Protein AF-A0AAU7UVC2-F1 (afdb_monomer)

Organism: NCBI:txid1387842

Sequence (259 aa):
MTFTGRVRINGIHHTKKECRTLALGRGADAVVQDFSHSLTLLVYGELNANVVADPDQVYSRKLLAVQEARALRHPHVHVVDSAGFANLLKRKPAPCRRLGSSKGTTVVLPAPGNGVFGGPLVVHRGSTHPATILKEDLDKLDAGTVAHQDTVKKLQEHLTSHGILALRPAPGAPAFDIGWTKEKTLYVGEVKSLGGVKQDQQIRLGLGQVLDYTHRLASTARVKPVLILEKRPKNYDHWESLARSLRVVLTYGPSFPEV

pLDDT: mean 73.0, std 19.68, range [26.36, 97.25]

Mean predicted aligned error: 15.67 Å

Secondary structure (DSSP, 8-state):
-EEESBEEETTEEE-HHHHHHHHHTTT-S---SS--TT--EEEE-B--TT-TT-SS-HHHHHHHHHHHHHHTTPSP-EEEEHHHHHHHHTT---PPPPEEEETTEEEEPPPTTSSSEEEE----S---------TT-HHHHHHHHHHHHHHHHHHHHHHHHTTPPPEEEPTTS---SEEEEETTEEEEEEEE---SS-HHHHHHHHHHHHHHHHHHHTTTS-EEEEEEESS--TTHHHHHHHHHHTTPEEEETTT-TT-

Radius of gyration: 21.9 Å; Cα contacts (8 Å, |Δi|>4): 398; chains: 1; bounding box: 56×41×53 Å

Structure (mmCIF, N/CA/C/O backbone):
data_AF-A0AAU7UVC2-F1
#
_entry.id   AF-A0AAU7UVC2-F1
#
loop_
_atom_site.group_PDB
_atom_site.id
_atom_site.type_symbol
_atom_site.label_atom_id
_atom_site.label_alt_id
_atom_site.label_comp_id
_atom_site.label_asym_id
_atom_site.label_entity_id
_atom_site.label_seq_id
_atom_site.pdbx_PDB_ins_code
_atom_site.Cartn_x
_atom_site.Cartn_y
_atom_site.Cartn_z
_atom_site.occupancy
_atom_site.B_iso_or_equiv
_atom_site.auth_seq_id
_atom_site.auth_comp_id
_atom_site.auth_asym_id
_atom_site.auth_atom_id
_atom_site.pdbx_PDB_model_num
ATOM 1 N N . MET A 1 1 ? -17.272 2.397 25.048 1.00 90.12 1 MET A N 1
ATOM 2 C CA . MET A 1 1 ? -16.456 1.767 23.977 1.00 90.12 1 MET A CA 1
ATOM 3 C C . MET A 1 1 ? -15.683 0.559 24.500 1.00 90.12 1 MET A C 1
ATOM 5 O O . MET A 1 1 ? -15.563 0.414 25.710 1.00 90.12 1 MET A O 1
ATOM 9 N N . THR A 1 2 ? -15.136 -0.288 23.625 1.00 90.12 2 THR A N 1
ATOM 10 C CA . THR A 1 2 ? -14.260 -1.413 24.006 1.00 90.12 2 THR A CA 1
ATOM 11 C C . THR A 1 2 ? -13.174 -1.659 22.954 1.00 90.12 2 THR A C 1
ATOM 13 O O . THR A 1 2 ? -13.268 -1.170 21.827 1.00 90.12 2 THR A O 1
ATOM 16 N N . PHE A 1 3 ? -12.148 -2.426 23.330 1.00 86.62 3 PHE A N 1
ATOM 17 C CA . PHE A 1 3 ? -10.997 -2.765 22.492 1.00 86.62 3 PHE A CA 1
ATOM 18 C C . PHE A 1 3 ? -10.881 -4.282 22.287 1.00 86.62 3 PHE A C 1
ATOM 20 O O . PHE A 1 3 ? -11.148 -5.080 23.198 1.00 86.62 3 PHE A O 1
ATOM 27 N N . THR A 1 4 ? -10.431 -4.682 21.100 1.00 78.75 4 THR A N 1
ATOM 28 C CA . THR A 1 4 ? -10.103 -6.067 20.741 1.00 78.75 4 THR A CA 1
ATOM 29 C C . THR A 1 4 ? -8.842 -6.114 19.865 1.00 78.75 4 THR A C 1
ATOM 31 O O . THR A 1 4 ? -8.584 -5.179 19.114 1.00 78.75 4 THR A O 1
ATOM 34 N N . GLY A 1 5 ? -8.029 -7.171 19.959 1.00 73.38 5 GLY A N 1
ATOM 35 C CA . GLY A 1 5 ? -6.746 -7.272 19.237 1.00 73.38 5 GLY A CA 1
ATOM 36 C C . GLY A 1 5 ? -5.640 -6.317 19.727 1.00 73.38 5 GLY A C 1
ATOM 37 O O . GLY A 1 5 ? -5.792 -5.637 20.746 1.00 73.38 5 GLY A O 1
ATOM 38 N N . ARG A 1 6 ? -4.505 -6.289 19.008 1.00 73.56 6 ARG A N 1
ATOM 39 C CA . ARG A 1 6 ? -3.352 -5.413 19.307 1.00 73.56 6 ARG A CA 1
ATOM 40 C C . ARG A 1 6 ? -3.498 -4.061 18.618 1.00 73.56 6 ARG A C 1
ATOM 42 O O . ARG A 1 6 ? -3.383 -3.972 17.398 1.00 73.56 6 ARG A O 1
ATOM 49 N N . VAL A 1 7 ? -3.748 -3.006 19.383 1.00 78.06 7 VAL A N 1
ATOM 50 C CA . VAL A 1 7 ? -3.961 -1.665 18.825 1.00 78.06 7 VAL A CA 1
ATOM 51 C C . VAL A 1 7 ? -2.619 -0.977 18.601 1.00 78.06 7 VAL A C 1
ATOM 53 O O . VAL A 1 7 ? -1.777 -0.941 19.499 1.00 78.06 7 VAL A O 1
ATOM 56 N N . ARG A 1 8 ? -2.425 -0.417 17.404 1.00 76.69 8 ARG A N 1
ATOM 57 C CA . ARG A 1 8 ? -1.249 0.391 17.072 1.00 76.69 8 ARG A CA 1
ATOM 58 C C . ARG A 1 8 ? -1.626 1.832 16.765 1.00 76.69 8 ARG A C 1
ATOM 60 O O . ARG A 1 8 ? -2.519 2.088 15.968 1.00 76.69 8 ARG A O 1
ATOM 67 N N . ILE A 1 9 ? -0.911 2.788 17.342 1.00 77.31 9 ILE A N 1
ATOM 68 C CA . ILE A 1 9 ? -1.096 4.215 17.064 1.00 77.31 9 ILE A CA 1
ATOM 69 C C . ILE A 1 9 ? 0.220 4.729 16.491 1.00 77.31 9 ILE A C 1
ATOM 71 O O . ILE A 1 9 ? 1.264 4.616 17.124 1.00 77.31 9 ILE A O 1
ATOM 75 N N . ASN A 1 10 ? 0.182 5.246 15.259 1.00 71.19 10 ASN A N 1
ATOM 76 C CA . ASN A 1 10 ? 1.377 5.662 14.510 1.00 71.19 10 ASN A CA 1
ATOM 77 C C . ASN A 1 10 ? 2.477 4.567 14.458 1.00 71.19 10 ASN A C 1
ATOM 79 O O . ASN A 1 10 ? 3.660 4.867 14.566 1.00 71.19 10 ASN A O 1
ATOM 83 N N . GLY A 1 11 ? 2.088 3.291 14.342 1.00 63.09 11 GLY A N 1
ATOM 84 C CA . GLY A 1 11 ? 3.011 2.144 14.284 1.00 63.09 11 GLY A CA 1
ATOM 85 C C . GLY A 1 11 ? 3.453 1.581 15.643 1.00 63.09 11 GLY A C 1
ATOM 86 O O . GLY A 1 11 ? 3.937 0.449 15.707 1.00 63.09 11 GLY A O 1
ATOM 87 N N . ILE A 1 12 ? 3.217 2.304 16.739 1.00 71.88 12 ILE A N 1
ATOM 88 C CA . ILE A 1 12 ? 3.586 1.880 18.094 1.00 71.88 12 ILE A CA 1
ATOM 89 C C . ILE A 1 12 ? 2.441 1.074 18.704 1.00 71.88 12 ILE A C 1
ATOM 91 O O . ILE A 1 12 ? 1.284 1.490 18.654 1.00 71.88 12 ILE A O 1
ATOM 95 N N . HIS A 1 13 ? 2.754 -0.096 19.260 1.00 79.00 13 HIS A N 1
ATOM 96 C CA . HIS A 1 13 ? 1.774 -0.914 19.970 1.00 79.00 13 HIS A CA 1
ATOM 97 C C . HIS A 1 13 ? 1.430 -0.289 21.319 1.00 79.00 13 HIS A C 1
ATOM 99 O O . HIS A 1 13 ? 2.328 0.026 22.094 1.00 79.00 13 HIS A O 1
ATOM 105 N N . HIS A 1 14 ? 0.133 -0.176 21.599 1.00 78.50 14 HIS A N 1
ATOM 106 C CA . HIS A 1 14 ? -0.381 0.301 22.874 1.00 78.50 14 HIS A CA 1
ATOM 107 C C . HIS A 1 14 ? -1.170 -0.793 23.585 1.00 78.50 14 HIS A C 1
ATOM 109 O O . HIS A 1 14 ? -2.010 -1.480 22.995 1.00 78.50 14 HIS A O 1
ATOM 115 N N . THR A 1 15 ? -0.939 -0.929 24.886 1.00 85.25 15 THR A N 1
ATOM 116 C CA . THR A 1 15 ? -1.699 -1.849 25.732 1.00 85.25 15 THR A CA 1
ATOM 117 C C . THR A 1 15 ? -3.161 -1.406 25.845 1.00 85.25 15 THR A C 1
ATOM 119 O O . THR A 1 15 ? -3.508 -0.238 25.648 1.00 85.25 15 THR A O 1
ATOM 122 N N . LYS A 1 16 ? -4.056 -2.326 26.235 1.00 83.12 16 LYS A N 1
ATOM 123 C CA . LYS A 1 16 ? -5.469 -1.985 26.495 1.00 83.12 16 LYS A CA 1
ATOM 124 C C . LYS A 1 16 ? -5.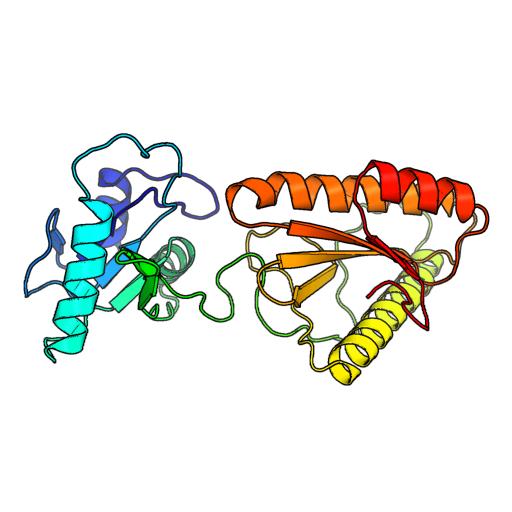615 -0.904 27.574 1.00 83.12 16 LYS A C 1
ATOM 126 O O . LYS A 1 16 ? -6.511 -0.069 27.476 1.00 83.12 16 LYS A O 1
ATOM 131 N N . LYS A 1 17 ? -4.735 -0.908 28.586 1.00 87.25 17 LYS A N 1
ATOM 132 C CA . LYS A 1 17 ? -4.713 0.097 29.659 1.00 87.25 17 LYS A CA 1
ATOM 133 C C . LYS A 1 17 ? -4.357 1.478 29.105 1.00 87.25 17 LYS A C 1
ATOM 135 O O . LYS A 1 17 ? -5.064 2.436 29.388 1.00 87.25 17 LYS A O 1
ATOM 140 N N . GLU A 1 18 ? -3.333 1.568 28.260 1.00 89.88 18 GLU A N 1
ATOM 141 C CA . GLU A 1 18 ? -2.941 2.821 27.600 1.00 89.88 18 GLU A CA 1
ATOM 142 C C . GLU A 1 18 ? -4.028 3.336 26.657 1.00 89.88 18 GLU A C 1
ATOM 144 O O . GLU A 1 18 ? -4.393 4.507 26.718 1.00 89.88 18 GLU A O 1
ATOM 149 N N . CYS A 1 19 ? -4.612 2.456 25.837 1.00 89.31 19 CYS A N 1
ATOM 150 C CA . CYS A 1 19 ? -5.716 2.820 24.949 1.00 89.31 19 CYS A CA 1
ATOM 151 C C . CYS A 1 19 ? -6.925 3.348 25.734 1.00 89.31 19 CYS A C 1
ATOM 153 O O . CYS A 1 19 ? -7.553 4.319 25.315 1.00 89.31 19 CYS A O 1
ATOM 155 N N . ARG A 1 20 ? -7.226 2.746 26.894 1.00 92.19 20 ARG A N 1
ATOM 156 C CA . ARG A 1 20 ? -8.266 3.224 27.811 1.00 92.19 20 ARG A CA 1
ATOM 157 C C . ARG A 1 20 ? -7.957 4.628 28.320 1.00 92.19 20 ARG A C 1
ATOM 159 O O . ARG A 1 20 ? -8.825 5.489 28.226 1.00 92.19 20 ARG A O 1
ATOM 166 N N . THR A 1 21 ? -6.744 4.869 28.813 1.00 92.75 21 THR A N 1
ATOM 167 C CA . THR A 1 21 ? -6.322 6.198 29.281 1.00 92.75 21 THR A CA 1
ATOM 168 C C . THR A 1 21 ? -6.436 7.243 28.170 1.00 92.75 21 THR A C 1
ATOM 170 O O . THR A 1 21 ? -7.003 8.311 28.390 1.00 92.75 21 THR A O 1
ATOM 173 N N . LEU A 1 22 ? -5.972 6.920 26.959 1.00 92.88 22 LEU A N 1
ATOM 174 C CA . LEU A 1 22 ? -6.052 7.812 25.799 1.00 92.88 22 LEU A CA 1
ATOM 175 C C . LEU A 1 22 ? -7.498 8.132 25.403 1.00 92.88 22 LEU A C 1
ATOM 177 O O . LEU A 1 22 ? -7.806 9.284 25.113 1.00 92.88 22 LEU A O 1
ATOM 181 N N . ALA A 1 23 ? -8.383 7.133 25.398 1.00 92.31 23 ALA A N 1
ATOM 182 C CA . ALA A 1 23 ? -9.789 7.323 25.057 1.00 92.31 23 ALA A CA 1
ATOM 183 C C . ALA A 1 23 ? -10.522 8.196 26.086 1.00 92.31 23 ALA A C 1
ATOM 185 O O . ALA A 1 23 ? -11.208 9.143 25.702 1.00 92.31 23 ALA A O 1
ATOM 186 N N . LEU A 1 24 ? -10.346 7.915 27.382 1.00 92.56 24 LEU A N 1
ATOM 187 C CA . LEU A 1 24 ? -10.943 8.710 28.462 1.00 92.56 24 LEU A CA 1
ATOM 188 C C . LEU A 1 24 ? -10.441 10.160 28.412 1.00 92.56 24 LEU A C 1
ATOM 190 O O . LEU A 1 24 ? -11.240 11.091 28.430 1.00 92.56 24 LEU A O 1
ATOM 194 N N . GLY A 1 25 ? -9.133 10.360 28.212 1.00 90.81 25 GLY A N 1
ATOM 195 C CA . GLY A 1 25 ? -8.533 11.688 28.046 1.00 90.81 25 GLY A CA 1
ATOM 196 C C . GLY A 1 25 ? -8.990 12.451 26.793 1.00 90.81 25 GLY A C 1
ATOM 197 O O . GLY A 1 25 ? -8.643 13.618 26.623 1.00 90.81 25 GLY A O 1
ATOM 198 N N . ARG A 1 26 ? -9.757 11.816 25.899 1.00 90.06 26 ARG A N 1
ATOM 199 C CA . ARG A 1 26 ? -10.338 12.426 24.694 1.00 90.06 26 ARG A CA 1
ATOM 200 C C . ARG A 1 26 ? -11.869 12.460 24.714 1.00 90.06 26 ARG A C 1
ATOM 202 O O . ARG A 1 26 ? -12.460 12.757 23.680 1.00 90.06 26 ARG A O 1
ATOM 209 N N . GLY A 1 27 ? -12.491 12.219 25.871 1.00 87.94 27 GLY A N 1
ATOM 210 C CA . GLY A 1 27 ? -13.935 12.374 26.069 1.00 87.94 27 GLY A CA 1
ATOM 211 C C . GLY A 1 27 ? -14.755 11.104 25.848 1.00 87.94 27 GLY A C 1
ATOM 212 O O . GLY A 1 27 ? -15.938 11.194 25.550 1.00 87.94 27 GLY A O 1
ATOM 213 N N . ALA A 1 28 ? -14.152 9.918 25.952 1.00 89.88 28 ALA A N 1
ATOM 214 C CA . ALA A 1 28 ? -14.935 8.690 26.050 1.00 89.88 28 ALA A CA 1
ATOM 215 C C . ALA A 1 28 ? -15.611 8.598 27.429 1.00 89.88 28 ALA A C 1
ATOM 217 O O . ALA A 1 28 ? -14.912 8.638 28.437 1.00 89.88 28 ALA A O 1
ATOM 218 N N . ASP A 1 29 ? -16.927 8.377 27.472 1.00 88.06 29 ASP A N 1
ATOM 219 C CA . ASP A 1 29 ? -17.671 8.268 28.742 1.00 88.06 29 ASP A CA 1
ATOM 220 C C . ASP A 1 29 ? -17.270 7.028 29.554 1.00 88.06 29 ASP A C 1
ATOM 222 O O . ASP A 1 29 ? -17.118 7.070 30.772 1.00 88.06 29 ASP A O 1
ATOM 226 N N . ALA A 1 30 ? -17.074 5.897 28.869 1.00 88.88 30 ALA A N 1
ATOM 227 C CA . ALA A 1 30 ? -16.667 4.644 29.494 1.00 88.88 30 ALA A CA 1
ATOM 228 C C . ALA A 1 30 ? -15.914 3.721 28.527 1.00 88.88 30 ALA A C 1
ATOM 230 O O . ALA A 1 30 ? -16.225 3.621 27.331 1.00 88.88 30 ALA A O 1
ATOM 231 N N . VAL A 1 31 ? -14.955 2.970 29.075 1.00 88.19 31 VAL A N 1
ATOM 232 C CA . VAL A 1 31 ? -14.240 1.890 28.383 1.00 88.19 31 VAL A CA 1
ATOM 233 C C . VAL A 1 31 ? -14.484 0.585 29.134 1.00 88.19 31 VAL A C 1
ATOM 235 O O . VAL A 1 31 ? -13.944 0.385 30.222 1.00 88.19 31 VAL A O 1
ATOM 238 N N . VAL A 1 32 ? -15.300 -0.290 28.549 1.00 85.38 32 VAL A N 1
ATOM 239 C CA . VAL A 1 32 ? -15.722 -1.567 29.143 1.00 85.38 32 VAL A CA 1
ATOM 240 C C . VAL A 1 32 ? -14.874 -2.724 28.621 1.00 85.38 32 VAL A C 1
ATOM 242 O O . VAL A 1 32 ? -14.375 -2.685 27.490 1.00 85.38 32 VAL A O 1
ATOM 245 N N . GLN A 1 33 ? -14.681 -3.752 29.450 1.00 78.06 33 GLN A N 1
ATOM 246 C CA . GLN A 1 33 ? -13.929 -4.941 29.046 1.00 78.06 33 GLN A CA 1
ATOM 247 C C . GLN A 1 33 ? -14.747 -5.871 28.160 1.00 78.06 33 GLN A C 1
ATOM 249 O O . GLN A 1 33 ? -14.182 -6.377 27.196 1.00 78.06 33 GLN A O 1
ATOM 254 N N . ASP A 1 34 ? -16.046 -6.009 28.408 1.00 78.75 34 ASP A N 1
ATOM 255 C CA . ASP A 1 34 ? -16.928 -6.913 27.669 1.00 78.75 34 ASP A CA 1
ATOM 256 C C . ASP A 1 34 ? -17.959 -6.164 26.830 1.00 78.75 34 ASP A C 1
ATOM 258 O O . ASP A 1 34 ? -18.082 -4.938 26.897 1.00 78.75 34 ASP A O 1
ATOM 262 N N . PHE A 1 35 ? -18.654 -6.905 25.969 1.00 75.56 35 PHE A N 1
ATOM 263 C CA . PHE A 1 35 ? -19.750 -6.351 25.188 1.00 75.56 35 PHE A CA 1
ATOM 264 C C . PHE A 1 35 ? -20.922 -6.001 26.115 1.00 75.56 35 PHE A C 1
ATOM 266 O O . PHE A 1 35 ? -21.304 -6.799 26.966 1.00 75.56 35 PHE A O 1
ATOM 273 N N . SER A 1 36 ? -21.497 -4.813 25.940 1.00 78.81 36 SER A N 1
ATOM 274 C CA . SER A 1 36 ? -22.674 -4.350 26.677 1.00 78.81 36 SER A CA 1
ATOM 275 C C . SER A 1 36 ? -23.644 -3.653 25.727 1.00 78.81 36 SER A C 1
ATOM 277 O O . SER A 1 36 ? -23.239 -3.126 24.692 1.00 78.81 36 SER A O 1
ATOM 279 N N . HIS A 1 37 ? -24.923 -3.575 26.097 1.00 73.81 37 HIS A N 1
ATOM 280 C CA . HIS A 1 37 ? -25.933 -2.860 25.303 1.00 73.81 37 HIS A CA 1
ATOM 281 C C . HIS A 1 37 ? -25.677 -1.346 25.192 1.00 73.81 37 HIS A C 1
ATOM 283 O O . HIS A 1 37 ? -26.185 -0.701 24.281 1.00 73.81 37 HIS A O 1
ATOM 289 N N . SER A 1 38 ? -24.860 -0.780 26.084 1.00 80.62 38 SER A N 1
ATOM 290 C CA . SER A 1 38 ? -24.407 0.618 26.039 1.00 80.62 38 SER A CA 1
ATOM 291 C C . SER A 1 38 ? -23.190 0.844 25.130 1.00 80.62 38 SER A C 1
ATOM 293 O O . SER A 1 38 ? -22.658 1.954 25.051 1.00 80.62 38 SER A O 1
ATOM 295 N N . LEU A 1 39 ? -22.693 -0.198 24.458 1.00 86.31 39 LEU A N 1
ATOM 296 C CA . LEU A 1 39 ? -21.513 -0.104 23.613 1.00 86.31 39 LEU A CA 1
ATOM 297 C C . LEU A 1 39 ? -21.829 0.622 22.299 1.00 86.31 39 LEU A C 1
ATOM 299 O O . LEU A 1 39 ? -22.530 0.100 21.447 1.00 86.31 39 LEU A O 1
ATOM 303 N N . THR A 1 40 ? -21.220 1.786 22.084 1.00 90.12 40 THR A N 1
ATOM 304 C CA . THR A 1 40 ? -21.383 2.575 20.845 1.00 90.12 40 THR A CA 1
ATOM 305 C C . THR A 1 40 ? -20.178 2.515 19.904 1.00 90.12 40 THR A C 1
ATOM 307 O O . THR A 1 40 ? -20.301 2.817 18.720 1.00 90.12 40 THR A O 1
ATOM 310 N N . LEU A 1 41 ? -19.006 2.102 20.401 1.00 91.06 41 LEU A N 1
ATOM 311 C CA . LEU A 1 41 ? -17.767 2.002 19.621 1.00 91.06 41 LEU A CA 1
ATOM 312 C C . LEU A 1 41 ? -16.960 0.757 20.008 1.00 91.06 41 LEU A C 1
ATOM 314 O O . LEU A 1 41 ? -16.632 0.563 21.183 1.00 91.06 41 LEU A O 1
ATOM 318 N N . LEU A 1 42 ? -16.567 -0.025 19.005 1.00 89.19 42 LEU A N 1
ATOM 319 C CA . LEU A 1 42 ? -15.586 -1.103 19.090 1.00 89.19 42 LEU A CA 1
ATOM 320 C C . LEU A 1 42 ? -14.340 -0.730 18.277 1.00 89.19 42 LEU A C 1
ATOM 322 O O . LEU A 1 42 ? -14.415 -0.514 17.067 1.00 89.19 42 LEU A O 1
ATOM 326 N N . VAL A 1 43 ? -13.183 -0.703 18.934 1.00 87.62 43 VAL A N 1
ATOM 327 C CA . VAL A 1 43 ? -11.880 -0.549 18.276 1.00 87.62 43 VAL A CA 1
ATOM 328 C C . VAL A 1 43 ? -11.239 -1.926 18.128 1.00 87.62 43 VAL A C 1
ATOM 330 O O . VAL A 1 43 ? -11.068 -2.631 19.127 1.00 87.62 43 VAL A O 1
ATOM 333 N N . TYR A 1 44 ? -10.856 -2.305 16.909 1.00 78.56 44 TYR A N 1
ATOM 334 C CA . TYR A 1 44 ? -10.104 -3.534 16.659 1.00 78.56 44 TYR A CA 1
ATOM 335 C C . TYR A 1 44 ? -8.671 -3.252 16.180 1.00 78.56 44 TYR A C 1
ATOM 337 O O . TYR A 1 44 ? -8.402 -2.339 15.401 1.00 78.56 44 TYR A O 1
ATOM 345 N N . GLY A 1 45 ? -7.728 -4.030 16.694 1.00 71.62 45 GLY A N 1
ATOM 346 C CA . GLY A 1 45 ? -6.318 -4.002 16.328 1.00 71.62 45 GLY A CA 1
ATOM 347 C C . GLY A 1 45 ? -5.899 -5.193 15.468 1.00 71.62 45 GLY A C 1
ATOM 348 O O . GLY A 1 45 ? -6.739 -5.967 15.013 1.00 71.62 45 GLY A O 1
ATOM 349 N N . GLU A 1 46 ? -4.591 -5.364 15.278 1.00 64.50 46 GLU A N 1
ATOM 350 C CA . GLU A 1 46 ? -4.031 -6.540 14.610 1.00 64.50 46 GLU A CA 1
ATOM 351 C C . GLU A 1 46 ? -4.492 -7.829 15.298 1.00 64.50 46 GLU A C 1
ATOM 353 O O . GLU A 1 46 ? -4.313 -8.030 16.508 1.00 64.50 46 GLU A O 1
ATOM 358 N N . LEU A 1 47 ? -5.060 -8.713 14.484 1.00 56.59 47 LEU A N 1
ATOM 359 C CA . LEU A 1 47 ? -5.499 -10.051 14.846 1.00 56.59 47 LEU A CA 1
ATOM 360 C C . LEU A 1 47 ? -4.346 -10.988 14.476 1.00 56.59 47 LEU A C 1
ATOM 362 O O . LEU A 1 47 ? -4.121 -11.264 13.303 1.00 56.59 47 LEU A O 1
ATOM 366 N N . ASN A 1 48 ? -3.526 -11.385 15.445 1.00 39.72 48 ASN A N 1
ATOM 367 C CA . ASN A 1 48 ? -2.345 -12.188 15.131 1.00 39.72 48 ASN A CA 1
ATOM 368 C C . ASN A 1 48 ? -2.720 -13.649 14.871 1.00 39.72 48 ASN A C 1
ATOM 370 O O . ASN A 1 48 ? -3.390 -14.265 15.694 1.00 39.72 48 ASN A O 1
ATOM 374 N N . ALA A 1 49 ? -2.168 -14.220 13.798 1.00 33.31 49 ALA A N 1
ATOM 375 C CA . ALA A 1 49 ? -2.192 -15.657 13.512 1.00 33.31 49 ALA A CA 1
ATOM 376 C C . ALA A 1 49 ? -1.402 -16.508 14.536 1.00 33.31 49 ALA A C 1
ATOM 378 O O . ALA A 1 49 ? -1.462 -17.727 14.494 1.00 33.31 49 ALA A O 1
ATOM 379 N N . ASN A 1 50 ? -0.692 -15.884 15.483 1.00 29.22 50 ASN A N 1
ATOM 380 C CA . ASN A 1 50 ? 0.060 -16.571 16.544 1.00 29.22 50 ASN A CA 1
ATOM 381 C C . ASN A 1 50 ? -0.714 -16.696 17.872 1.00 29.22 50 ASN A C 1
ATOM 383 O O . ASN A 1 50 ? -0.144 -17.114 18.872 1.00 29.22 50 ASN A O 1
ATOM 387 N N . VAL A 1 51 ? -2.007 -16.352 17.892 1.00 31.28 51 VAL A N 1
ATOM 388 C CA . VAL A 1 51 ? -2.956 -16.756 18.954 1.00 31.28 51 VAL A CA 1
ATOM 389 C C . VAL A 1 51 ? -3.899 -17.828 18.389 1.00 31.28 51 VAL A C 1
ATOM 391 O O . VAL A 1 51 ? -5.103 -17.814 18.605 1.00 31.28 51 VAL A O 1
ATOM 394 N N . VAL A 1 52 ? -3.353 -18.742 17.580 1.00 26.53 52 VAL A N 1
ATOM 395 C CA . VAL A 1 52 ? -4.084 -19.873 16.969 1.00 26.53 52 VAL A CA 1
ATOM 396 C C . VAL A 1 52 ? -4.137 -21.091 17.910 1.00 26.53 52 VAL A C 1
ATOM 398 O O . VAL A 1 52 ? -4.502 -22.189 17.517 1.00 26.53 52 VAL A O 1
ATOM 401 N N . ALA A 1 53 ? -3.863 -20.884 19.196 1.00 26.36 53 ALA A N 1
ATOM 402 C CA . ALA A 1 53 ? -4.137 -21.862 20.243 1.00 26.36 53 ALA A CA 1
ATOM 403 C C . ALA A 1 53 ? -4.642 -21.172 21.520 1.00 26.36 53 ALA A C 1
ATOM 405 O O . ALA A 1 53 ? -4.148 -21.441 22.608 1.00 26.36 53 ALA A O 1
ATOM 406 N N . ASP A 1 54 ? -5.602 -20.253 21.389 1.00 30.42 54 ASP A N 1
ATOM 407 C CA . ASP A 1 54 ? -6.550 -20.032 22.483 1.00 30.42 54 ASP A CA 1
ATOM 408 C C . ASP A 1 54 ? -7.867 -20.719 22.078 1.00 30.42 54 ASP A C 1
ATOM 410 O O . ASP A 1 54 ? -8.495 -20.291 21.102 1.00 30.42 54 ASP A O 1
ATOM 414 N N . PRO A 1 55 ? -8.260 -21.820 22.744 1.00 32.41 55 PRO A N 1
ATOM 415 C CA . PRO A 1 55 ? -9.539 -22.491 22.514 1.00 32.41 55 PRO A CA 1
ATOM 416 C C . PRO A 1 55 ? -10.743 -21.562 22.742 1.00 32.41 55 PRO A C 1
ATOM 418 O O . PRO A 1 55 ? -11.842 -21.856 22.267 1.00 32.41 55 PRO A O 1
ATOM 421 N N . ASP A 1 56 ? -10.544 -20.418 23.407 1.00 39.56 56 ASP A N 1
ATOM 422 C CA . ASP A 1 56 ? -11.578 -19.437 23.687 1.00 39.56 56 ASP A CA 1
ATOM 423 C C . ASP A 1 56 ? -11.519 -18.214 22.761 1.00 39.56 56 ASP A C 1
ATOM 425 O O . ASP A 1 56 ? -10.766 -17.255 22.907 1.00 39.56 56 ASP A O 1
ATOM 429 N N . GLN A 1 57 ? -12.438 -18.237 21.802 1.00 47.00 57 GLN A N 1
ATOM 430 C CA . GLN A 1 57 ? -12.725 -17.290 20.723 1.00 47.00 57 GLN A CA 1
ATOM 431 C C . GLN A 1 57 ? -13.082 -15.836 21.143 1.00 47.00 57 GLN A C 1
ATOM 433 O O . GLN A 1 57 ? -13.910 -15.192 20.496 1.00 47.00 57 GLN A O 1
ATOM 438 N N . VAL A 1 58 ? -12.498 -15.255 22.193 1.00 42.59 58 VAL A N 1
ATOM 439 C CA . VAL A 1 58 ? -12.901 -13.954 22.777 1.00 42.59 58 VAL A CA 1
ATOM 440 C C . VAL A 1 58 ? -12.907 -12.795 21.760 1.00 42.59 58 VAL A C 1
ATOM 442 O O . VAL A 1 58 ? -13.784 -11.928 21.805 1.00 42.59 58 VAL A O 1
ATOM 445 N N . TYR A 1 59 ? -11.977 -12.772 20.797 1.00 52.78 59 TYR A N 1
ATOM 446 C CA . TYR A 1 59 ? -11.921 -11.721 19.767 1.00 52.78 59 TYR A CA 1
ATOM 447 C C . TYR A 1 59 ? -13.051 -11.829 18.742 1.00 52.78 59 TYR A C 1
ATOM 449 O O . TYR A 1 59 ? -13.645 -10.812 18.371 1.00 52.78 59 TYR A O 1
ATOM 457 N N . SER A 1 60 ? -13.347 -13.061 18.313 1.00 55.22 60 SER A N 1
ATOM 458 C CA . SER A 1 60 ? -14.467 -13.351 17.422 1.00 55.22 60 SER A CA 1
ATOM 459 C C . SER A 1 60 ? -15.775 -13.034 18.135 1.00 55.22 60 SER A C 1
ATOM 461 O O . SER A 1 60 ? -16.600 -12.348 17.552 1.00 55.22 60 SER A O 1
ATOM 463 N N . ARG A 1 61 ? -15.910 -13.371 19.428 1.00 66.25 61 ARG A N 1
ATOM 464 C CA . ARG A 1 61 ? -17.121 -13.118 20.231 1.00 66.25 61 ARG A CA 1
ATOM 465 C C . ARG A 1 61 ? -17.545 -11.645 20.248 1.00 66.25 61 ARG A C 1
ATOM 467 O O . ARG A 1 61 ? -18.720 -11.365 20.067 1.00 66.25 61 ARG A O 1
ATOM 474 N N . LYS A 1 62 ? -16.623 -10.681 20.391 1.00 76.38 62 LYS A N 1
ATOM 475 C CA . LYS A 1 62 ? -16.991 -9.244 20.373 1.00 76.38 62 LYS A CA 1
ATOM 476 C C . LYS A 1 62 ? -17.411 -8.736 18.995 1.00 76.38 62 LYS A C 1
ATOM 478 O O . LYS A 1 62 ? -18.310 -7.906 18.898 1.00 76.38 62 LYS A O 1
ATOM 483 N N . LEU A 1 63 ? -16.740 -9.189 17.936 1.00 73.88 63 LEU A N 1
ATOM 484 C CA . LEU A 1 63 ? -17.098 -8.818 16.564 1.00 73.88 63 LEU A CA 1
ATOM 485 C C . LEU A 1 63 ? -18.397 -9.509 16.125 1.00 73.88 63 LEU A C 1
ATOM 487 O O . LEU A 1 63 ? -19.229 -8.863 15.494 1.00 73.88 63 LEU A O 1
ATOM 491 N N . LEU A 1 64 ? -18.590 -10.770 16.519 1.00 74.50 64 LEU A N 1
ATOM 492 C CA . LEU A 1 64 ? -19.831 -11.534 16.386 1.00 74.50 64 LEU A CA 1
ATOM 493 C C . LEU A 1 64 ? -20.976 -10.816 17.097 1.00 74.50 64 LEU A C 1
ATOM 495 O O . LEU A 1 64 ? -21.965 -10.502 16.451 1.00 74.50 64 LEU A O 1
ATOM 499 N N . ALA A 1 65 ? -20.800 -10.433 18.365 1.00 76.75 65 ALA A N 1
ATOM 500 C CA . ALA A 1 65 ? -21.814 -9.700 19.123 1.00 76.75 65 ALA A CA 1
ATOM 501 C C . ALA A 1 65 ? -22.198 -8.372 18.449 1.00 76.75 65 ALA A C 1
ATOM 503 O O . ALA A 1 65 ? -23.371 -8.013 18.405 1.00 76.75 65 ALA A O 1
ATOM 504 N N . VAL A 1 66 ? -21.239 -7.651 17.850 1.00 81.38 66 VAL A N 1
ATOM 505 C CA . VAL A 1 66 ? -21.553 -6.461 17.037 1.00 81.38 66 VAL A CA 1
ATOM 506 C C . VAL A 1 66 ? -22.314 -6.825 15.758 1.00 81.38 66 VAL A C 1
ATOM 508 O O . VAL A 1 66 ? -23.227 -6.095 15.369 1.00 81.38 66 VAL A O 1
ATOM 511 N N . GLN A 1 67 ? -21.947 -7.909 15.074 1.00 77.25 67 GLN A N 1
ATOM 512 C CA . GLN A 1 67 ? -22.644 -8.361 13.869 1.00 77.25 67 GLN A CA 1
ATOM 513 C C . GLN A 1 67 ? -24.089 -8.775 14.180 1.00 77.25 67 GLN A C 1
ATOM 515 O O . GLN A 1 67 ? -24.999 -8.333 13.479 1.00 77.25 67 GLN A O 1
ATOM 520 N N . GLU A 1 68 ? -24.301 -9.548 15.243 1.00 75.94 68 GLU A N 1
ATOM 521 C CA . GLU A 1 68 ? -25.618 -9.941 15.750 1.00 75.94 68 GLU A CA 1
ATOM 522 C C . GLU A 1 68 ? -26.435 -8.717 16.161 1.00 75.94 68 GLU A C 1
ATOM 524 O O . GLU A 1 68 ? -27.564 -8.550 15.701 1.00 75.94 68 GLU A O 1
ATOM 529 N N . ALA A 1 69 ? -25.844 -7.792 16.925 1.00 79.44 69 ALA A N 1
ATOM 530 C CA . ALA A 1 69 ? -26.515 -6.561 17.331 1.00 79.44 69 ALA A CA 1
ATOM 531 C C . ALA A 1 69 ? -26.987 -5.732 16.123 1.00 79.44 69 ALA A C 1
ATOM 533 O O . ALA A 1 69 ? -28.117 -5.243 16.096 1.00 79.44 69 ALA A O 1
ATOM 534 N N . ARG A 1 70 ? -26.144 -5.610 15.088 1.00 80.12 70 ARG A N 1
ATOM 535 C CA . ARG A 1 70 ? -26.490 -4.916 13.837 1.00 80.12 70 ARG A CA 1
ATOM 536 C C . ARG A 1 70 ? -27.597 -5.631 13.060 1.00 80.12 70 ARG A C 1
ATOM 538 O O . ARG A 1 70 ? -28.443 -4.954 12.481 1.00 80.12 70 ARG A O 1
ATOM 545 N N . ALA A 1 71 ? -27.599 -6.964 13.039 1.00 75.94 71 ALA A N 1
ATOM 546 C CA . ALA A 1 71 ? -28.628 -7.757 12.366 1.00 75.94 71 ALA A CA 1
ATOM 547 C C . ALA A 1 71 ? -29.994 -7.642 13.066 1.00 75.94 71 ALA A C 1
ATOM 549 O O . ALA A 1 71 ? -31.019 -7.508 12.403 1.00 75.94 71 ALA A O 1
ATOM 550 N N . LEU A 1 72 ? -29.994 -7.608 14.399 1.00 75.75 72 LEU A N 1
ATOM 551 C CA . LEU A 1 72 ? -31.186 -7.504 15.246 1.00 75.75 72 LEU A CA 1
ATOM 552 C C . LEU A 1 72 ? -31.704 -6.058 15.424 1.00 75.75 72 LEU A C 1
ATOM 554 O O . LEU A 1 72 ? -32.578 -5.818 16.251 1.00 75.75 72 LEU A O 1
ATOM 558 N N . ARG A 1 73 ? -31.191 -5.083 14.652 1.00 70.31 73 ARG A N 1
ATOM 559 C CA . ARG A 1 73 ? -31.551 -3.646 14.723 1.00 70.31 73 ARG A CA 1
ATOM 560 C C . ARG A 1 73 ? -31.375 -3.003 16.111 1.00 70.31 73 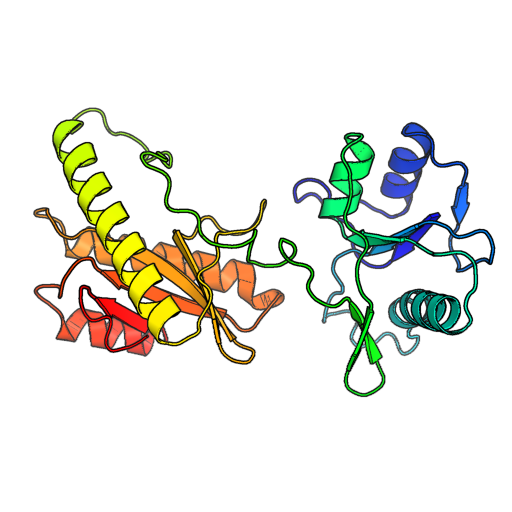ARG A C 1
ATOM 562 O O . ARG A 1 73 ? -32.068 -2.042 16.442 1.00 70.31 73 ARG A O 1
ATOM 569 N N . HIS A 1 74 ? -30.422 -3.481 16.908 1.00 76.56 74 HIS A N 1
ATOM 570 C CA . HIS A 1 74 ? -30.002 -2.781 18.125 1.00 76.56 74 HIS A CA 1
ATOM 571 C C . HIS A 1 74 ? -29.311 -1.442 17.794 1.00 76.56 74 HIS A C 1
ATOM 573 O O . HIS A 1 74 ? -28.929 -1.213 16.638 1.00 76.56 74 HIS A O 1
ATOM 579 N N . PRO A 1 75 ? -29.111 -0.553 18.793 1.00 79.19 75 PRO A N 1
ATOM 580 C CA . PRO A 1 75 ? -28.322 0.662 18.619 1.00 79.19 75 PRO A CA 1
ATOM 581 C C . PRO A 1 75 ? -26.988 0.385 17.919 1.00 79.19 75 PRO A C 1
ATOM 583 O O . PRO A 1 75 ? -26.282 -0.576 18.233 1.00 79.19 75 PRO A O 1
ATOM 586 N N . HIS A 1 76 ? -26.659 1.219 16.932 1.00 85.50 76 HIS A N 1
ATOM 587 C CA . HIS A 1 76 ? -25.498 0.997 16.082 1.00 85.50 76 HIS A CA 1
ATOM 588 C C . HIS A 1 76 ? -24.197 1.025 16.890 1.00 85.50 76 HIS A C 1
ATOM 590 O O . HIS A 1 76 ? -23.814 2.058 17.436 1.00 85.50 76 HIS A O 1
ATOM 596 N N . VAL A 1 77 ? -23.463 -0.089 16.870 1.00 89.25 77 VAL A N 1
ATOM 597 C CA . VAL A 1 77 ? -22.075 -0.116 17.340 1.00 89.25 77 VAL A CA 1
ATOM 598 C C . VAL A 1 77 ? -21.154 0.239 16.178 1.00 89.25 77 VAL A C 1
ATOM 600 O O . VAL A 1 77 ? -21.037 -0.525 15.211 1.00 89.25 77 VAL A O 1
ATOM 603 N N . HIS A 1 78 ? -20.479 1.384 16.266 1.00 90.00 78 HIS A N 1
ATOM 604 C CA . HIS A 1 78 ? -19.480 1.815 15.290 1.00 90.00 78 HIS A CA 1
ATOM 605 C C . HIS A 1 78 ? -18.216 0.964 15.442 1.00 90.00 78 HIS A C 1
ATOM 607 O O . HIS A 1 78 ? -17.763 0.718 16.557 1.00 90.00 78 HIS A O 1
ATOM 613 N N . VAL A 1 79 ? -17.635 0.485 14.342 1.00 86.94 79 VAL A N 1
ATOM 614 C CA . VAL A 1 79 ? -16.415 -0.345 14.381 1.00 86.94 79 VAL A CA 1
ATOM 615 C C . VAL A 1 79 ? -15.296 0.399 13.674 1.00 86.94 79 VAL A C 1
ATOM 617 O O . VAL A 1 79 ? -15.479 0.810 12.533 1.00 86.94 79 VAL A O 1
ATOM 620 N N . VAL A 1 80 ? -14.139 0.548 14.314 1.00 84.94 80 VAL A N 1
ATOM 621 C CA . VAL A 1 80 ? -12.956 1.204 13.729 1.00 84.94 80 VAL A CA 1
ATOM 622 C C . VAL A 1 80 ? -11.710 0.367 13.968 1.00 84.94 80 VAL A C 1
ATOM 624 O O . VAL A 1 80 ? -11.642 -0.391 14.932 1.00 84.94 80 VAL A O 1
ATOM 627 N N . ASP A 1 81 ? -10.718 0.505 13.099 1.00 76.69 81 ASP A N 1
ATOM 628 C CA . ASP A 1 81 ? -9.415 -0.124 13.285 1.00 76.69 81 ASP A CA 1
ATOM 629 C C . ASP A 1 81 ? -8.443 0.781 14.059 1.00 76.69 81 ASP A C 1
ATOM 631 O O . ASP A 1 81 ? -8.792 1.869 14.520 1.00 76.69 81 ASP A O 1
ATOM 635 N N . SER A 1 82 ? -7.187 0.345 14.148 1.00 79.38 82 SER A N 1
ATOM 636 C CA . SER A 1 82 ? -6.075 1.104 14.730 1.00 79.38 82 SER A CA 1
ATOM 637 C C . SER A 1 82 ? -5.889 2.495 14.101 1.00 79.38 82 SER A C 1
ATOM 639 O O . SER A 1 82 ? -5.748 3.483 14.825 1.00 79.38 82 SER A O 1
ATOM 641 N N . ALA A 1 83 ? -5.963 2.608 12.770 1.00 73.00 83 ALA A N 1
ATOM 642 C CA . ALA A 1 83 ? -5.866 3.896 12.081 1.00 73.00 83 ALA A CA 1
ATOM 643 C C . ALA A 1 83 ? -7.079 4.796 12.371 1.00 73.00 83 ALA A C 1
ATOM 645 O O . ALA A 1 83 ? -6.922 5.978 12.689 1.00 73.00 83 ALA A O 1
ATOM 646 N N . GLY A 1 84 ? -8.290 4.235 12.337 1.00 80.75 84 GLY A N 1
ATOM 647 C CA . GLY A 1 84 ? -9.512 4.931 12.722 1.00 80.75 84 GLY A CA 1
ATOM 648 C C . GLY A 1 84 ? -9.464 5.434 14.165 1.00 80.75 84 GLY A C 1
ATOM 649 O O . GLY A 1 84 ? -9.808 6.584 14.421 1.00 80.75 84 GLY A O 1
ATOM 650 N N . PHE A 1 85 ? -8.953 4.637 15.104 1.00 89.50 85 PHE A N 1
ATOM 651 C CA . PHE A 1 85 ? -8.766 5.076 16.486 1.00 89.50 85 PHE A CA 1
ATOM 652 C C . PHE A 1 85 ? -7.763 6.230 16.596 1.00 89.50 85 PHE A C 1
ATOM 654 O O . PHE A 1 85 ? -8.048 7.225 17.260 1.00 89.50 85 PHE A O 1
ATOM 661 N N . ALA A 1 86 ? -6.636 6.167 15.881 1.00 83.25 86 ALA A N 1
ATOM 662 C CA . ALA A 1 86 ? -5.680 7.273 15.821 1.00 83.25 86 ALA A CA 1
ATOM 663 C C . ALA A 1 86 ? -6.305 8.568 15.261 1.00 83.25 86 ALA A C 1
ATOM 665 O O . ALA A 1 86 ? -5.983 9.661 15.734 1.00 83.25 86 ALA A O 1
ATOM 666 N N . ASN A 1 87 ? -7.222 8.460 14.293 1.00 83.38 87 ASN A N 1
ATOM 667 C CA . ASN A 1 87 ? -7.990 9.599 13.788 1.00 83.38 87 ASN A CA 1
ATOM 668 C C . ASN A 1 87 ? -8.929 10.168 14.852 1.00 83.38 87 ASN A C 1
ATOM 670 O O . ASN A 1 87 ? -8.893 11.375 15.085 1.00 83.38 87 ASN A O 1
ATOM 674 N N . LEU A 1 88 ? -9.694 9.318 15.544 1.00 89.44 88 LEU A N 1
ATOM 675 C CA . LEU A 1 88 ? -10.591 9.751 16.620 1.00 89.44 88 LEU A CA 1
ATOM 676 C C . LEU A 1 88 ? -9.828 10.479 17.728 1.00 89.44 88 LEU A C 1
ATOM 678 O O . LEU A 1 88 ? -10.247 11.551 18.160 1.00 89.44 88 LEU A O 1
ATOM 682 N N . LEU A 1 89 ? -8.656 9.966 18.122 1.00 88.62 89 LEU A N 1
ATOM 683 C CA . LEU A 1 89 ? -7.788 10.653 19.077 1.00 88.62 89 LEU A CA 1
ATOM 684 C C . LEU A 1 89 ? -7.413 12.051 18.571 1.00 88.62 89 LEU A C 1
ATOM 686 O O . LEU A 1 89 ? -7.440 12.999 19.346 1.00 88.62 89 LEU A O 1
ATOM 690 N N . LYS A 1 90 ? -7.144 12.221 17.273 1.00 86.62 90 LYS A N 1
ATOM 691 C CA . LYS A 1 90 ? -6.845 13.514 16.628 1.00 86.62 90 LYS A CA 1
ATOM 692 C C . LYS A 1 90 ? -8.097 14.342 16.274 1.00 86.62 90 LYS A C 1
ATOM 694 O O . LYS A 1 90 ? -7.966 15.306 15.525 1.00 86.62 90 LYS A O 1
ATOM 699 N N . ARG A 1 91 ? -9.287 13.990 16.784 1.00 87.44 91 ARG A N 1
ATOM 700 C CA . ARG A 1 91 ? -10.589 14.611 16.448 1.00 87.44 91 ARG A CA 1
ATOM 701 C C . ARG A 1 91 ? -10.913 14.602 14.948 1.00 87.44 91 ARG A C 1
ATOM 703 O O . ARG A 1 91 ? -11.615 15.474 14.447 1.00 87.44 91 ARG A O 1
ATOM 710 N N . LYS A 1 92 ? -10.395 13.613 14.222 1.00 83.81 92 LYS A N 1
ATOM 711 C CA . LYS A 1 92 ? -10.696 13.384 12.808 1.00 83.81 92 LYS A CA 1
ATOM 712 C C . LYS A 1 92 ? -11.751 12.281 12.665 1.00 83.81 92 LYS A C 1
ATOM 714 O O . LYS A 1 92 ? -11.744 11.342 13.466 1.00 83.81 92 LYS A O 1
ATOM 719 N N . PRO A 1 93 ? -12.619 12.345 11.640 1.00 82.62 93 PRO A N 1
ATOM 720 C CA . PRO A 1 93 ? -13.576 11.281 11.356 1.00 82.62 93 PRO A CA 1
ATOM 721 C C . PRO A 1 93 ? -12.892 9.922 11.151 1.00 82.62 93 PRO A C 1
ATOM 723 O O . PRO A 1 93 ? -11.803 9.838 10.576 1.00 82.62 93 PRO A O 1
ATOM 726 N N . ALA A 1 94 ? -13.555 8.851 11.588 1.00 82.38 94 ALA A N 1
ATOM 727 C CA . ALA A 1 94 ? -13.105 7.478 11.383 1.00 82.38 94 ALA A CA 1
ATOM 728 C C . ALA A 1 94 ? -14.217 6.642 10.727 1.00 82.38 94 ALA A C 1
ATOM 730 O O . ALA A 1 94 ? -15.328 6.587 11.267 1.00 82.38 94 ALA A O 1
ATOM 731 N N . PRO A 1 95 ? -13.947 5.983 9.585 1.00 76.50 95 PRO A N 1
ATOM 732 C CA . PRO A 1 95 ? -14.966 5.240 8.854 1.00 76.50 95 PRO A CA 1
ATOM 733 C C . PRO A 1 95 ? -15.439 4.016 9.641 1.00 76.50 95 PRO A C 1
ATOM 735 O O . PRO A 1 95 ? -14.625 3.276 10.200 1.00 76.50 95 PRO A O 1
ATOM 738 N N . CYS A 1 96 ? -16.755 3.778 9.637 1.00 83.19 96 CYS A N 1
ATOM 739 C CA . CYS A 1 96 ? -17.332 2.570 10.219 1.00 83.19 96 CYS A CA 1
ATOM 740 C C . CYS A 1 96 ? -16.954 1.351 9.383 1.00 83.19 96 CYS A C 1
ATOM 742 O O . CYS A 1 96 ? -17.131 1.347 8.162 1.00 83.19 96 CYS A O 1
ATOM 744 N N . ARG A 1 97 ? -16.485 0.282 10.022 1.00 75.12 97 ARG A N 1
ATOM 745 C CA . ARG A 1 97 ? -16.154 -0.952 9.318 1.00 75.12 97 ARG A CA 1
ATOM 746 C C . ARG A 1 97 ? -17.360 -1.846 9.141 1.00 75.12 97 ARG A C 1
ATOM 748 O O . ARG A 1 97 ? -18.173 -2.045 10.051 1.00 75.12 97 ARG A O 1
ATOM 755 N N . ARG A 1 98 ? -17.430 -2.426 7.945 1.00 69.81 98 ARG A N 1
ATOM 756 C CA . ARG A 1 98 ? -18.376 -3.485 7.617 1.00 69.81 98 ARG A CA 1
ATOM 757 C C . ARG A 1 98 ? -17.841 -4.805 8.156 1.00 69.81 98 ARG A C 1
ATOM 759 O O . ARG A 1 98 ? -16.640 -5.055 8.116 1.00 69.81 98 ARG A O 1
ATOM 766 N N . LEU A 1 99 ? -18.745 -5.627 8.666 1.00 65.19 99 LEU A N 1
ATOM 767 C CA . LEU A 1 99 ? -18.456 -6.990 9.094 1.00 65.19 99 LEU A CA 1
ATOM 768 C C . LEU A 1 99 ? -19.067 -7.939 8.065 1.00 65.19 99 LEU A C 1
ATOM 770 O O . LEU A 1 99 ? -20.094 -7.618 7.466 1.00 65.19 99 LEU A O 1
ATOM 774 N N . GLY A 1 100 ? -18.418 -9.070 7.841 1.00 55.03 100 GLY A N 1
ATOM 775 C CA . GLY A 1 100 ? -18.902 -10.145 6.988 1.00 55.03 100 GLY A CA 1
ATOM 776 C C . GLY A 1 100 ? -18.595 -11.495 7.615 1.00 55.03 100 GLY A C 1
ATOM 777 O O . GLY A 1 100 ? -17.945 -11.575 8.656 1.00 55.03 100 GLY A O 1
ATOM 778 N N . SER A 1 101 ? -19.038 -12.558 6.958 1.00 52.34 101 SER A N 1
ATOM 779 C CA . SER A 1 101 ? -18.832 -13.928 7.420 1.00 52.34 101 SER A CA 1
ATOM 780 C C . SER A 1 101 ? -17.939 -14.679 6.436 1.00 52.34 101 SER A C 1
ATOM 782 O O . SER A 1 101 ? -18.146 -14.613 5.226 1.00 52.34 101 SER A O 1
ATOM 784 N N . SER A 1 102 ? -16.937 -15.394 6.947 1.00 42.69 102 SER A N 1
ATOM 785 C CA . SER A 1 102 ? -16.045 -16.253 6.163 1.00 42.69 102 SER A CA 1
ATOM 786 C C . SER A 1 102 ? -15.839 -17.573 6.901 1.00 42.69 102 SER A C 1
ATOM 788 O O . SER A 1 102 ? -15.318 -17.577 8.012 1.00 42.69 102 SER A O 1
ATOM 790 N N . LYS A 1 103 ? -16.270 -18.693 6.300 1.00 46.66 103 LYS A N 1
ATOM 791 C CA . LYS A 1 103 ? -16.173 -20.053 6.876 1.00 46.66 103 LYS A CA 1
ATOM 792 C C . LYS A 1 103 ? -16.671 -20.163 8.335 1.00 46.66 103 LYS A C 1
ATOM 794 O O . LYS A 1 103 ? -16.030 -20.805 9.155 1.00 46.66 103 LYS A O 1
ATOM 799 N N . GLY A 1 104 ? -17.789 -19.512 8.664 1.00 49.25 104 GLY A N 1
ATOM 800 C CA . GLY A 1 104 ? -18.359 -19.522 10.022 1.00 49.25 104 GLY A CA 1
ATOM 801 C C . GLY A 1 104 ? -17.735 -18.521 11.004 1.00 49.25 104 GLY A C 1
ATOM 802 O O . GLY A 1 104 ? -18.236 -18.379 12.112 1.00 49.25 104 GLY A O 1
ATOM 803 N N . THR A 1 105 ? -16.707 -17.772 10.595 1.00 47.31 105 THR A N 1
ATOM 804 C CA . THR A 1 105 ? -16.051 -16.752 11.424 1.00 47.31 105 THR A CA 1
ATOM 805 C C . THR A 1 105 ? -16.413 -15.348 10.947 1.00 47.31 105 THR A C 1
ATOM 807 O O . THR A 1 105 ? -16.346 -15.048 9.750 1.00 47.31 105 THR A O 1
ATOM 810 N N . THR A 1 106 ? -16.752 -14.453 11.878 1.00 50.41 106 THR A N 1
ATOM 811 C CA . THR A 1 106 ? -16.914 -13.025 11.573 1.00 50.41 106 THR A CA 1
ATOM 812 C C . THR A 1 106 ? -15.572 -12.386 11.256 1.00 50.41 106 THR A C 1
ATOM 814 O O . THR A 1 106 ? -14.631 -12.443 12.049 1.00 50.41 106 THR A O 1
ATOM 817 N N . VAL A 1 107 ? -15.504 -11.727 10.103 1.00 52.78 107 VAL A N 1
ATOM 818 C CA . VAL A 1 107 ? -14.338 -10.983 9.627 1.00 52.78 107 VAL A CA 1
ATOM 819 C C . VAL A 1 107 ? -14.700 -9.522 9.395 1.00 52.78 107 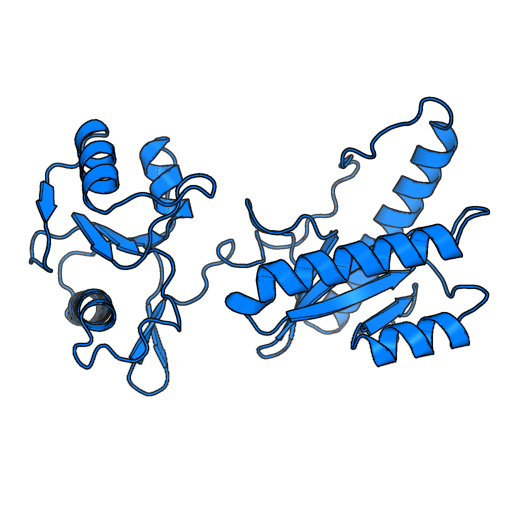VAL A C 1
ATOM 821 O O . VAL A 1 107 ? -15.814 -9.192 8.986 1.00 52.78 107 VAL A O 1
ATOM 824 N N . VAL A 1 108 ? -13.748 -8.622 9.635 1.00 51.97 108 VAL A N 1
ATOM 825 C CA . VAL A 1 108 ? -13.900 -7.219 9.239 1.00 51.97 108 VAL A CA 1
ATOM 826 C C . VAL A 1 108 ? -13.615 -7.115 7.745 1.00 51.97 108 VAL A C 1
ATOM 828 O O . VAL A 1 108 ? -12.533 -7.485 7.291 1.00 51.97 108 VAL A O 1
ATOM 831 N N . LEU A 1 109 ? -14.585 -6.627 6.973 1.00 45.16 109 LEU A N 1
ATOM 832 C CA . LEU A 1 109 ? -14.422 -6.449 5.536 1.00 45.16 109 LEU A CA 1
ATOM 833 C C . LEU A 1 109 ? -13.486 -5.261 5.260 1.00 45.16 109 LEU A C 1
ATOM 835 O O . LEU A 1 109 ? -13.592 -4.229 5.938 1.00 45.16 109 LEU A O 1
ATOM 839 N N . PRO A 1 110 ? -12.601 -5.367 4.252 1.00 44.69 110 PRO A N 1
ATOM 840 C CA . PRO A 1 110 ? -11.789 -4.242 3.816 1.00 44.69 110 PRO A CA 1
ATOM 841 C C . PRO A 1 110 ? -12.694 -3.059 3.457 1.00 44.69 110 PRO A C 1
ATOM 843 O O . PRO A 1 110 ? -13.620 -3.189 2.658 1.00 44.69 110 PRO A O 1
ATOM 846 N N . ALA A 1 111 ? -12.440 -1.903 4.068 1.00 40.41 111 ALA A N 1
ATOM 847 C CA . ALA A 1 111 ? -13.013 -0.643 3.612 1.00 40.41 111 ALA A CA 1
ATOM 848 C C . ALA A 1 111 ? -12.019 -0.002 2.631 1.00 40.41 111 ALA A C 1
ATOM 850 O O . ALA A 1 111 ? -10.811 -0.151 2.845 1.00 40.41 111 ALA A O 1
ATOM 851 N N . PRO A 1 112 ? -12.475 0.740 1.606 1.00 38.25 112 PRO A N 1
ATOM 852 C CA . PRO A 1 112 ? -11.584 1.585 0.818 1.00 38.25 112 PRO A CA 1
ATOM 853 C C . PRO A 1 112 ? -10.718 2.435 1.759 1.00 38.25 112 PRO A C 1
ATOM 855 O O . PRO A 1 112 ? -11.240 3.085 2.666 1.00 38.25 112 PRO A O 1
ATOM 858 N N . GLY A 1 113 ? -9.395 2.370 1.597 1.00 42.38 113 GLY A N 1
ATOM 859 C CA . GLY A 1 113 ? -8.452 3.102 2.445 1.00 42.38 113 GLY A CA 1
ATOM 860 C C . GLY A 1 113 ? -7.992 2.390 3.718 1.00 42.38 113 GLY A C 1
ATOM 861 O O . GLY A 1 113 ? -7.349 3.028 4.543 1.00 42.38 113 GLY A O 1
ATOM 862 N N . ASN A 1 114 ? -8.294 1.101 3.907 1.00 38.50 114 ASN A N 1
ATOM 863 C CA . ASN A 1 114 ? -7.815 0.345 5.060 1.00 38.50 114 ASN A CA 1
ATOM 864 C C . ASN A 1 114 ? -7.332 -1.053 4.674 1.00 38.50 114 ASN A C 1
ATOM 866 O O . ASN A 1 114 ? -8.101 -2.011 4.586 1.00 38.50 114 ASN A O 1
ATOM 870 N N . GLY A 1 115 ? -6.030 -1.120 4.449 1.00 54.69 115 GLY A N 1
ATOM 871 C CA . GLY A 1 115 ? -5.260 -2.263 3.993 1.00 54.69 115 GLY A CA 1
ATOM 872 C C . GLY A 1 115 ? -3.936 -1.734 3.450 1.00 54.69 115 GLY A C 1
ATOM 873 O O . GLY A 1 115 ? -3.520 -0.633 3.795 1.00 54.69 115 GLY A O 1
ATOM 874 N N . VAL A 1 116 ? -3.307 -2.471 2.542 1.00 45.41 116 VAL A N 1
ATOM 875 C CA . VAL A 1 116 ? -2.130 -1.986 1.802 1.00 45.41 116 VAL A CA 1
ATOM 876 C C . VAL A 1 116 ? -2.458 -0.734 0.967 1.00 45.41 116 VAL A C 1
ATOM 878 O O . VAL A 1 116 ? -1.581 0.090 0.723 1.00 45.41 116 VAL A O 1
ATOM 881 N N . PHE A 1 117 ? -3.728 -0.548 0.586 1.00 43.88 117 PHE A N 1
ATOM 882 C CA . PHE A 1 117 ? -4.168 0.466 -0.373 1.00 43.88 117 PHE A CA 1
ATOM 883 C C . PHE A 1 117 ? -5.014 1.598 0.234 1.00 43.88 117 PHE A C 1
ATOM 885 O O . PHE A 1 117 ? -5.970 1.367 0.976 1.00 43.88 117 PHE A O 1
ATOM 892 N N . GLY A 1 118 ? -4.671 2.837 -0.126 1.00 36.72 118 GLY A N 1
ATOM 893 C CA . GLY A 1 118 ? -5.233 4.099 0.368 1.00 36.72 118 GLY A CA 1
ATOM 894 C C . GLY A 1 118 ? -6.388 4.670 -0.461 1.00 36.72 118 GLY A C 1
ATOM 895 O O . GLY A 1 118 ? -6.882 5.754 -0.146 1.00 36.72 118 GLY A O 1
ATOM 896 N N . GLY A 1 119 ? -6.804 3.981 -1.527 1.00 44.62 119 GLY A N 1
ATOM 897 C CA . GLY A 1 119 ? -7.856 4.405 -2.465 1.00 44.62 119 GLY A CA 1
ATOM 898 C C . GLY A 1 119 ? -7.394 4.378 -3.929 1.00 44.62 119 GLY A C 1
ATOM 899 O O . GLY A 1 119 ? -6.270 3.938 -4.180 1.00 44.62 119 GLY A O 1
ATOM 900 N N . PRO A 1 120 ? -8.234 4.837 -4.880 1.00 45.66 120 PRO A N 1
ATOM 901 C CA . PRO A 1 120 ? -7.872 4.931 -6.293 1.00 45.66 120 PRO A CA 1
ATOM 902 C C . PRO A 1 120 ? -6.581 5.723 -6.503 1.00 45.66 120 PRO A C 1
ATOM 904 O O . PRO A 1 120 ? -6.326 6.709 -5.802 1.00 45.66 120 PRO A O 1
ATOM 907 N N . LEU A 1 121 ? -5.767 5.282 -7.458 1.00 43.91 121 LEU A N 1
ATOM 908 C CA . LEU A 1 121 ? -4.596 6.026 -7.895 1.00 43.91 121 LEU A CA 1
ATOM 909 C C . LEU A 1 121 ? -5.049 7.310 -8.602 1.00 43.91 121 LEU A C 1
ATOM 911 O O . LEU A 1 121 ? -5.823 7.264 -9.558 1.00 43.91 121 LEU A O 1
ATOM 915 N N . VAL A 1 122 ? -4.557 8.454 -8.128 1.00 49.88 122 VAL A N 1
ATOM 916 C CA . VAL A 1 122 ? -4.772 9.753 -8.773 1.00 49.88 122 VAL A CA 1
ATOM 917 C C . VAL A 1 122 ? -3.421 10.264 -9.243 1.00 49.88 122 VAL A C 1
ATOM 919 O O . VAL A 1 122 ? -2.617 10.722 -8.429 1.00 49.88 122 VAL A O 1
ATOM 922 N N . VAL A 1 123 ? -3.173 10.183 -10.549 1.00 50.16 123 VAL A N 1
ATOM 923 C CA . VAL A 1 123 ? -1.968 10.739 -11.174 1.00 50.16 123 VAL A CA 1
ATOM 924 C C . VAL A 1 123 ? -2.083 12.264 -11.141 1.00 50.16 123 VAL A C 1
ATOM 926 O O . VAL A 1 123 ? -2.777 12.868 -11.956 1.00 50.16 123 VAL A O 1
ATOM 929 N N . HIS A 1 124 ? -1.457 12.894 -10.146 1.00 38.56 124 HIS A N 1
ATOM 930 C CA . HIS A 1 124 ? -1.353 14.350 -10.072 1.00 38.56 124 HIS A CA 1
ATOM 931 C C . HIS A 1 124 ? -0.172 14.829 -10.920 1.00 38.56 124 HIS A C 1
ATOM 933 O O . HIS A 1 124 ? 0.885 14.198 -10.939 1.00 38.56 124 HIS A O 1
ATOM 939 N N . ARG A 1 125 ? -0.332 15.983 -11.585 1.00 34.22 125 ARG A N 1
ATOM 940 C CA . ARG A 1 125 ? 0.787 16.744 -12.157 1.00 34.22 125 ARG A CA 1
ATOM 941 C C . ARG A 1 125 ? 1.684 17.197 -10.999 1.00 34.22 125 ARG A C 1
ATOM 943 O O . ARG A 1 125 ? 1.377 18.188 -10.347 1.00 34.22 125 ARG A O 1
ATOM 950 N N . GLY A 1 126 ? 2.743 16.442 -10.723 1.00 37.94 126 GLY A N 1
ATOM 951 C CA . GLY A 1 126 ? 3.725 16.751 -9.685 1.00 37.94 126 GLY A CA 1
ATOM 952 C C . GLY A 1 126 ? 3.379 16.183 -8.307 1.00 37.94 126 GLY A C 1
ATOM 953 O O . GLY A 1 126 ? 2.705 16.817 -7.502 1.00 37.94 126 GLY A O 1
ATOM 954 N N . SER A 1 127 ? 3.933 15.014 -7.993 1.00 30.47 127 SER A N 1
ATOM 955 C CA . SER A 1 127 ? 4.237 14.641 -6.611 1.00 30.47 127 SER A CA 1
ATOM 956 C C . SER A 1 127 ? 5.666 14.119 -6.551 1.00 30.47 127 SER A C 1
ATOM 958 O O . SER A 1 127 ? 5.974 13.036 -7.042 1.00 30.47 127 SER A O 1
ATOM 960 N N . THR A 1 128 ? 6.540 14.933 -5.977 1.00 35.56 128 THR A N 1
ATOM 961 C CA . THR A 1 128 ? 7.904 14.596 -5.590 1.00 35.56 128 THR A CA 1
ATOM 962 C C . THR A 1 128 ? 7.864 13.650 -4.391 1.00 35.56 128 THR A C 1
ATOM 964 O O . THR A 1 128 ? 7.416 14.020 -3.307 1.00 35.56 128 THR A O 1
ATOM 967 N N . HIS A 1 129 ? 8.349 12.421 -4.563 1.00 36.19 129 HIS A N 1
ATOM 968 C CA . HIS A 1 129 ? 8.844 11.637 -3.432 1.00 36.19 129 HIS A CA 1
ATOM 969 C C . HIS A 1 129 ? 10.292 12.058 -3.143 1.00 36.19 129 HIS A C 1
ATOM 971 O O . HIS A 1 129 ? 11.012 12.412 -4.080 1.00 36.19 129 HIS A O 1
ATOM 977 N N . PRO A 1 130 ? 10.734 12.068 -1.871 1.00 30.61 130 PRO A N 1
ATOM 978 C CA . PRO A 1 130 ? 12.074 12.504 -1.510 1.00 30.61 130 PRO A CA 1
ATOM 979 C C . PRO A 1 130 ? 13.085 11.464 -1.994 1.00 30.61 130 PRO A C 1
ATOM 981 O O . PRO A 1 130 ? 13.435 10.523 -1.285 1.00 30.61 130 PRO A O 1
ATOM 984 N N . ALA A 1 131 ? 13.559 11.639 -3.225 1.00 35.44 131 ALA A N 1
ATOM 985 C CA . ALA A 1 131 ? 14.862 11.145 -3.612 1.00 35.44 131 ALA A CA 1
ATOM 986 C C . ALA A 1 131 ? 15.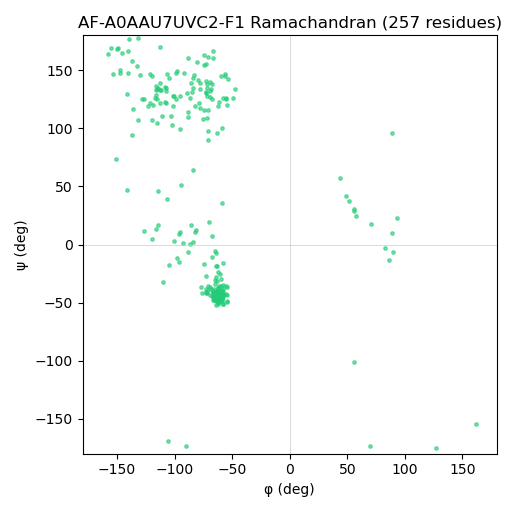869 11.865 -2.714 1.00 35.44 131 ALA A C 1
ATOM 988 O O . ALA A 1 131 ? 15.892 13.092 -2.654 1.00 35.44 131 ALA A O 1
ATOM 989 N N . THR A 1 132 ? 16.670 11.121 -1.967 1.00 28.92 132 THR A N 1
ATOM 990 C CA . THR A 1 132 ? 17.836 11.673 -1.284 1.00 28.92 132 THR A CA 1
ATOM 991 C C . THR A 1 132 ? 18.745 12.284 -2.354 1.00 28.92 132 THR A C 1
ATOM 993 O O . THR A 1 132 ? 19.430 11.562 -3.077 1.00 28.92 132 THR A O 1
ATOM 996 N N . ILE A 1 133 ? 18.685 13.608 -2.518 1.00 28.66 133 ILE A N 1
ATOM 997 C CA . ILE A 1 133 ? 19.447 14.346 -3.526 1.00 28.66 133 ILE A CA 1
ATOM 998 C C . ILE A 1 133 ? 20.905 14.427 -3.061 1.00 28.66 133 ILE A C 1
ATOM 1000 O O . ILE A 1 133 ? 21.240 15.175 -2.143 1.00 28.66 133 ILE A O 1
ATOM 1004 N N . LEU A 1 134 ? 21.779 13.675 -3.734 1.00 30.20 134 LEU A N 1
ATOM 1005 C CA . LEU A 1 134 ? 23.146 14.126 -3.985 1.00 30.20 134 LEU A CA 1
ATOM 1006 C C . LEU A 1 134 ? 23.067 15.233 -5.050 1.00 30.20 134 LEU A C 1
ATOM 1008 O O . LEU A 1 134 ? 22.370 15.099 -6.052 1.00 30.20 134 LEU A O 1
ATOM 1012 N N . LYS A 1 135 ? 23.731 16.352 -4.766 1.00 27.72 135 LYS A N 1
ATOM 1013 C CA . LYS A 1 135 ? 23.461 17.730 -5.215 1.00 27.72 135 LYS A CA 1
ATOM 1014 C C . LYS A 1 135 ? 23.717 18.051 -6.704 1.00 27.72 135 LYS A C 1
ATOM 1016 O O . LYS A 1 135 ? 23.858 19.224 -7.026 1.00 27.72 135 LYS A O 1
ATOM 1021 N N . GLU A 1 136 ? 23.785 17.066 -7.601 1.00 31.50 136 GLU A N 1
ATOM 1022 C CA . GLU A 1 136 ? 24.384 17.256 -8.940 1.00 31.50 136 GLU A CA 1
ATOM 1023 C C . GLU A 1 136 ? 23.484 17.027 -10.169 1.00 31.50 136 GLU A C 1
ATOM 1025 O O . GLU A 1 136 ? 23.988 17.146 -11.277 1.00 31.50 136 GLU A O 1
ATOM 1030 N N . ASP A 1 137 ? 22.177 16.753 -10.066 1.00 39.94 137 ASP A N 1
ATOM 1031 C CA . ASP A 1 137 ? 21.399 16.441 -11.287 1.00 39.94 137 ASP A CA 1
ATOM 1032 C C . ASP A 1 137 ? 19.911 16.831 -11.202 1.00 39.94 137 ASP A C 1
ATOM 1034 O O . ASP A 1 137 ? 19.043 15.973 -11.083 1.00 39.94 137 ASP A O 1
ATOM 1038 N N . LEU A 1 138 ? 19.595 18.130 -11.269 1.00 36.56 138 LEU A N 1
ATOM 1039 C CA . LEU A 1 138 ? 18.205 18.623 -11.287 1.00 36.56 138 LEU A CA 1
ATOM 1040 C C . LEU A 1 138 ? 17.501 18.342 -12.633 1.00 36.56 138 LEU A C 1
ATOM 1042 O O . LEU A 1 138 ? 16.388 17.824 -12.637 1.00 36.56 138 LEU A O 1
ATOM 1046 N N . ASP A 1 139 ? 18.181 18.531 -13.769 1.00 36.41 139 ASP A N 1
ATOM 1047 C CA . ASP A 1 139 ? 17.584 18.315 -15.103 1.00 36.41 139 ASP A CA 1
ATOM 1048 C C . ASP A 1 139 ? 17.342 16.828 -15.418 1.00 36.41 139 ASP A C 1
ATOM 1050 O O . ASP A 1 139 ? 16.343 16.444 -16.034 1.00 36.41 139 ASP A O 1
ATOM 1054 N N . LYS A 1 140 ? 18.245 15.946 -14.960 1.00 42.47 140 LYS A N 1
ATOM 1055 C CA . LYS A 1 140 ? 18.048 14.491 -15.071 1.00 42.47 140 LYS A CA 1
ATOM 1056 C C . LYS A 1 140 ? 16.973 13.987 -14.103 1.00 42.47 140 LYS A C 1
ATOM 1058 O O . LYS A 1 140 ? 16.328 12.979 -14.406 1.00 42.47 140 LYS A O 1
ATOM 1063 N N . LEU A 1 141 ? 16.759 14.681 -12.977 1.00 47.47 141 LEU A N 1
ATOM 1064 C CA . LEU A 1 141 ? 15.638 14.420 -12.073 1.00 47.47 141 LEU A CA 1
ATOM 1065 C C . LEU A 1 141 ? 14.310 14.697 -12.780 1.00 47.47 141 LEU A C 1
ATOM 1067 O O . LEU A 1 141 ? 13.412 13.861 -12.707 1.00 47.47 141 LEU A O 1
ATOM 1071 N N . ASP A 1 142 ? 14.203 15.809 -13.508 1.00 52.34 142 ASP A N 1
ATOM 1072 C CA . ASP A 1 142 ? 12.969 16.210 -14.190 1.00 52.34 142 ASP A CA 1
ATOM 1073 C C . ASP A 1 142 ? 12.593 15.243 -15.320 1.00 52.34 142 ASP A C 1
ATOM 1075 O O . ASP A 1 142 ? 11.471 14.733 -15.347 1.00 52.34 142 ASP A O 1
ATOM 1079 N N . ALA A 1 143 ? 13.535 14.878 -16.197 1.00 54.97 143 ALA A N 1
ATOM 1080 C CA . ALA A 1 143 ? 13.274 13.905 -17.265 1.00 54.97 143 ALA A CA 1
ATOM 1081 C C . ALA A 1 143 ? 12.940 12.502 -16.717 1.00 54.97 143 ALA A C 1
ATOM 1083 O O . ALA A 1 143 ? 12.017 11.838 -17.198 1.00 54.97 143 ALA A O 1
ATOM 1084 N N . GLY A 1 144 ? 13.657 12.059 -15.676 1.00 56.22 144 GLY A N 1
ATOM 1085 C CA . GLY A 1 144 ? 13.388 10.792 -14.992 1.00 56.22 144 GLY A CA 1
ATOM 1086 C C . GLY A 1 144 ? 12.030 10.769 -14.287 1.00 56.22 144 GLY A C 1
ATOM 1087 O O . GLY A 1 144 ? 11.373 9.726 -14.273 1.00 56.22 144 GLY A O 1
ATOM 1088 N N . THR A 1 145 ? 11.592 11.919 -13.766 1.00 64.88 145 THR A N 1
ATOM 1089 C CA . THR A 1 145 ? 10.287 12.115 -13.118 1.00 64.88 145 THR A CA 1
ATOM 1090 C C . THR A 1 145 ? 9.150 12.115 -14.138 1.00 64.88 145 THR A C 1
ATOM 1092 O O . THR A 1 145 ? 8.126 11.477 -13.900 1.00 64.88 145 THR A O 1
ATOM 1095 N N . VAL A 1 146 ? 9.334 12.746 -15.303 1.00 72.62 146 VAL A N 1
ATOM 1096 C CA . VAL A 1 146 ? 8.344 12.732 -16.394 1.00 72.62 146 VAL A CA 1
ATOM 1097 C C . VAL A 1 146 ? 8.152 11.319 -16.946 1.00 72.62 146 VAL A C 1
ATOM 1099 O O . VAL A 1 146 ? 7.020 10.848 -17.034 1.00 72.62 146 VAL A O 1
ATOM 1102 N N . ALA A 1 147 ? 9.242 10.610 -17.259 1.00 77.06 147 ALA A N 1
ATOM 1103 C CA . ALA A 1 147 ? 9.173 9.242 -17.778 1.00 77.06 147 ALA A CA 1
ATOM 1104 C C . ALA A 1 147 ? 8.532 8.267 -16.775 1.00 77.06 147 ALA A C 1
ATOM 1106 O O . ALA A 1 147 ? 7.752 7.388 -17.152 1.00 77.06 147 ALA A O 1
ATOM 1107 N N . HIS A 1 148 ? 8.815 8.449 -15.483 1.00 80.81 148 HIS A N 1
ATOM 1108 C CA . HIS A 1 148 ? 8.173 7.696 -14.410 1.00 80.81 148 HIS A CA 1
ATOM 1109 C C . HIS A 1 148 ? 6.657 7.957 -14.365 1.00 80.81 148 HIS A C 1
ATOM 1111 O O . HIS A 1 148 ? 5.873 7.009 -14.407 1.00 80.81 148 HIS A O 1
ATOM 1117 N N . GLN A 1 149 ? 6.227 9.223 -14.350 1.00 78.12 149 GLN A N 1
ATOM 1118 C CA . GLN A 1 149 ? 4.803 9.586 -14.309 1.00 78.12 149 GLN 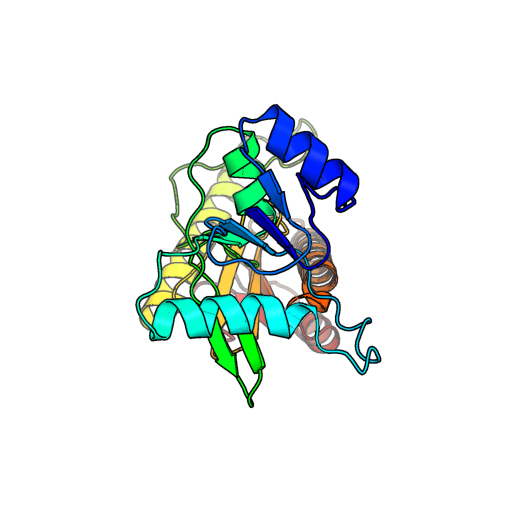A CA 1
ATOM 1119 C C . GLN A 1 149 ? 4.033 9.094 -15.540 1.00 78.12 149 GLN A C 1
ATOM 1121 O O . GLN A 1 149 ? 2.921 8.580 -15.407 1.00 78.12 149 GLN A O 1
ATOM 1126 N N . ASP A 1 150 ? 4.627 9.208 -16.729 1.00 84.44 150 ASP A N 1
ATOM 1127 C CA . ASP A 1 150 ? 4.034 8.709 -17.970 1.00 84.44 150 ASP A CA 1
ATOM 1128 C C . ASP A 1 150 ? 3.875 7.180 -17.945 1.00 84.44 150 ASP A C 1
ATOM 1130 O O . ASP A 1 150 ? 2.828 6.651 -18.321 1.00 84.44 150 ASP A O 1
ATOM 1134 N N . THR A 1 151 ? 4.863 6.460 -17.403 1.00 86.44 151 THR A N 1
ATOM 1135 C CA . THR A 1 151 ? 4.786 4.999 -17.233 1.00 86.44 151 THR A CA 1
ATOM 1136 C C . THR A 1 151 ? 3.671 4.597 -16.263 1.00 86.44 151 THR A C 1
ATOM 1138 O O . THR A 1 151 ? 2.890 3.698 -16.574 1.00 86.44 151 THR A O 1
ATOM 1141 N N . VAL A 1 152 ? 3.546 5.281 -15.118 1.00 82.19 152 VAL A N 1
ATOM 1142 C CA . VAL A 1 152 ? 2.459 5.050 -14.146 1.00 82.19 152 VAL A CA 1
ATOM 1143 C C . VAL A 1 152 ? 1.092 5.283 -14.794 1.00 82.19 152 VAL A C 1
ATOM 1145 O O . VAL A 1 152 ? 0.181 4.471 -14.623 1.00 82.19 152 VAL A O 1
ATOM 1148 N N . LYS A 1 153 ? 0.948 6.364 -15.568 1.00 83.38 153 LYS A N 1
ATOM 1149 C CA . LYS A 1 153 ? -0.297 6.697 -16.267 1.00 83.38 153 LYS A CA 1
ATOM 1150 C C . LYS A 1 153 ? -0.677 5.624 -17.290 1.00 83.38 153 LYS A C 1
ATOM 1152 O O . LYS A 1 153 ? -1.803 5.136 -17.259 1.00 83.38 153 LYS A O 1
ATOM 1157 N N . LYS A 1 154 ? 0.262 5.214 -18.146 1.00 88.88 154 LYS A N 1
ATOM 1158 C CA . LYS A 1 154 ? 0.039 4.150 -19.140 1.00 88.88 154 LYS A CA 1
ATOM 1159 C C . LYS A 1 154 ? -0.349 2.831 -18.479 1.00 88.88 154 LYS A C 1
ATOM 1161 O O . LYS A 1 154 ? -1.247 2.145 -18.955 1.00 88.88 154 LYS A O 1
ATOM 1166 N N . LEU A 1 155 ? 0.281 2.492 -17.355 1.00 87.38 155 LEU A N 1
ATOM 1167 C CA . LEU A 1 155 ? -0.076 1.296 -16.597 1.00 87.38 155 LEU A CA 1
ATOM 1168 C C . LEU A 1 155 ? -1.479 1.403 -15.988 1.00 87.38 155 LEU A C 1
ATOM 1170 O O . LEU A 1 155 ? -2.231 0.433 -16.008 1.00 87.38 155 LEU A O 1
ATOM 1174 N N . GLN A 1 156 ? -1.862 2.573 -15.475 1.00 81.38 156 GLN A N 1
ATOM 1175 C CA . GLN A 1 156 ? -3.223 2.801 -14.993 1.00 81.38 156 GLN A CA 1
ATOM 1176 C C . GLN A 1 156 ? -4.257 2.630 -16.115 1.00 81.38 156 GLN A C 1
ATOM 1178 O O . GLN A 1 156 ? -5.289 1.993 -15.894 1.00 81.38 156 GLN A O 1
ATOM 1183 N N . GLU A 1 157 ? -3.992 3.169 -17.305 1.00 81.38 157 GLU A N 1
ATOM 1184 C CA . GLU A 1 157 ? -4.845 3.005 -18.490 1.00 81.38 157 GLU A CA 1
ATOM 1185 C C . GLU A 1 157 ? -4.947 1.525 -18.897 1.00 81.38 157 GLU A C 1
ATOM 1187 O O . GLU A 1 157 ? -6.055 1.014 -19.081 1.00 81.38 157 GLU A O 1
ATOM 1192 N N . HIS A 1 158 ? -3.819 0.805 -18.926 1.00 84.94 158 HIS A N 1
ATOM 1193 C CA . HIS A 1 158 ? -3.765 -0.636 -19.197 1.00 84.94 158 HIS A CA 1
ATOM 1194 C C . HIS A 1 158 ? -4.601 -1.442 -18.198 1.00 84.94 158 HIS A C 1
ATOM 1196 O O . HIS A 1 158 ? -5.477 -2.206 -18.603 1.00 84.94 158 HIS A O 1
ATOM 1202 N N . LEU A 1 159 ? -4.417 -1.222 -16.893 1.00 79.06 159 LEU A N 1
ATOM 1203 C CA . LEU A 1 159 ? -5.202 -1.880 -15.843 1.00 79.06 159 LEU A CA 1
ATOM 1204 C C . LEU A 1 159 ? -6.699 -1.576 -15.979 1.00 79.06 159 LEU A C 1
ATOM 1206 O O . LEU A 1 159 ? -7.528 -2.481 -15.880 1.00 79.06 159 LEU A O 1
ATOM 1210 N N . THR A 1 160 ? -7.044 -0.320 -16.270 1.00 77.94 160 THR A N 1
ATOM 1211 C CA . THR A 1 160 ? -8.438 0.114 -16.441 1.00 77.94 160 THR A CA 1
ATOM 1212 C C . THR A 1 160 ? -9.094 -0.581 -17.633 1.00 77.94 160 THR A C 1
ATOM 1214 O O . THR A 1 160 ? -10.231 -1.036 -17.513 1.00 77.94 160 THR A O 1
ATOM 1217 N N . SER A 1 161 ? -8.377 -0.741 -18.753 1.00 77.62 161 SER A N 1
ATOM 1218 C CA . SER A 1 161 ? -8.877 -1.474 -19.928 1.00 77.62 161 SER A CA 1
ATOM 1219 C C . SER A 1 161 ? -9.166 -2.956 -19.643 1.00 77.62 161 SER A C 1
ATOM 1221 O O . SER A 1 161 ? -10.029 -3.548 -20.285 1.00 77.62 161 SER A O 1
ATOM 1223 N N . HIS A 1 162 ? -8.526 -3.523 -18.614 1.00 76.50 162 HIS A N 1
ATOM 1224 C CA . HIS A 1 162 ? -8.761 -4.882 -18.117 1.00 76.50 162 HIS A CA 1
ATOM 1225 C C . HIS A 1 162 ? -9.754 -4.938 -16.939 1.00 76.50 162 HIS A C 1
ATOM 1227 O O . HIS A 1 162 ? -9.886 -5.973 -16.284 1.00 76.50 162 HIS A O 1
ATOM 1233 N N . GLY A 1 163 ? -10.450 -3.835 -16.636 1.00 69.94 163 GLY A N 1
ATOM 1234 C CA . GLY A 1 163 ? -11.414 -3.752 -15.536 1.00 69.94 163 GLY A CA 1
ATOM 1235 C C . GLY A 1 163 ? -10.782 -3.780 -14.139 1.00 69.94 163 GLY A C 1
ATOM 1236 O O . GLY A 1 163 ? -11.471 -4.059 -13.156 1.00 69.94 163 GLY A O 1
ATOM 1237 N N . ILE A 1 164 ? -9.478 -3.511 -14.027 1.00 75.06 164 ILE A N 1
ATOM 1238 C CA . ILE A 1 164 ? -8.728 -3.520 -12.770 1.00 75.06 164 ILE A CA 1
ATOM 1239 C C . ILE A 1 164 ? -8.529 -2.085 -12.281 1.00 75.06 164 ILE A C 1
ATOM 1241 O O . ILE A 1 164 ? -8.006 -1.224 -12.985 1.00 75.06 164 ILE A O 1
ATOM 1245 N N . LEU A 1 165 ? -8.903 -1.832 -11.027 1.00 66.06 165 LEU A N 1
ATOM 1246 C CA . LEU A 1 165 ? -8.693 -0.535 -10.393 1.00 66.06 165 LEU A CA 1
ATOM 1247 C C . LEU A 1 165 ? -7.260 -0.414 -9.857 1.00 66.06 165 LEU A C 1
ATOM 1249 O O . LEU A 1 165 ? -6.867 -1.156 -8.953 1.00 66.06 165 LEU A O 1
ATOM 1253 N N . ALA A 1 166 ? -6.515 0.568 -10.366 1.00 72.06 166 ALA A N 1
ATOM 1254 C CA . ALA A 1 166 ? -5.236 0.983 -9.801 1.00 72.06 166 ALA A CA 1
ATOM 1255 C C . ALA A 1 166 ? -5.434 1.725 -8.470 1.00 72.06 166 ALA A C 1
ATOM 1257 O O . ALA A 1 166 ? -6.322 2.571 -8.323 1.00 72.06 166 ALA A O 1
ATOM 1258 N N . LEU A 1 167 ? -4.580 1.427 -7.498 1.00 66.00 167 LEU A N 1
ATOM 1259 C CA . LEU A 1 167 ? -4.664 1.888 -6.122 1.00 66.00 167 LEU A CA 1
ATOM 1260 C C . LEU A 1 167 ? -3.325 2.465 -5.657 1.00 66.00 167 LEU A C 1
ATOM 1262 O O . LEU A 1 167 ? -2.255 1.970 -6.005 1.00 66.00 167 LEU A O 1
ATOM 1266 N N . ARG A 1 168 ? -3.397 3.492 -4.812 1.00 64.38 168 ARG A N 1
ATOM 1267 C CA . ARG A 1 168 ? -2.239 4.090 -4.127 1.00 64.38 168 ARG A CA 1
ATOM 1268 C C . ARG A 1 168 ? -1.949 3.381 -2.797 1.00 64.38 168 ARG A C 1
ATOM 1270 O O . ARG A 1 168 ? -2.876 2.780 -2.241 1.00 64.38 168 ARG A O 1
ATOM 1277 N N . PRO A 1 169 ? -0.743 3.497 -2.217 1.00 57.84 169 PRO A N 1
ATOM 1278 C CA . PRO A 1 169 ? -0.475 3.019 -0.862 1.00 57.84 169 PRO A CA 1
ATOM 1279 C C . PRO A 1 169 ? -1.360 3.692 0.193 1.00 57.84 169 PRO A C 1
ATOM 1281 O O . PRO A 1 169 ? -1.725 4.867 0.091 1.00 57.84 169 PRO A O 1
ATOM 1284 N N . ALA A 1 170 ? -1.736 2.932 1.222 1.00 56.03 170 ALA A N 1
ATOM 1285 C CA . ALA A 1 170 ? -2.406 3.472 2.400 1.00 56.03 170 ALA A CA 1
ATOM 1286 C C . ALA A 1 170 ? -1.420 4.236 3.298 1.00 56.03 170 ALA A C 1
ATOM 1288 O O . ALA A 1 170 ? -0.230 3.916 3.322 1.00 56.03 170 ALA A O 1
ATOM 1289 N N . PRO A 1 171 ? -1.891 5.201 4.108 1.00 47.75 171 PRO A N 1
ATOM 1290 C CA . PRO A 1 171 ? -1.065 5.798 5.152 1.00 47.75 171 PRO A CA 1
ATOM 1291 C C . PRO A 1 171 ? -0.484 4.719 6.085 1.00 47.75 171 PRO A C 1
ATOM 1293 O O . PRO A 1 171 ? -1.232 3.976 6.716 1.00 47.75 171 PRO A O 1
ATOM 1296 N N . GLY A 1 172 ? 0.847 4.635 6.170 1.00 50.78 172 GLY A N 1
ATOM 1297 C CA . GLY A 1 172 ? 1.559 3.631 6.975 1.00 50.78 172 GLY A CA 1
ATOM 1298 C C . GLY A 1 172 ? 1.891 2.321 6.248 1.00 50.78 172 GLY A C 1
ATOM 1299 O O . GLY A 1 172 ? 2.630 1.506 6.799 1.00 50.78 172 GLY A O 1
ATOM 1300 N N . ALA A 1 173 ? 1.406 2.126 5.017 1.00 57.38 173 ALA A N 1
ATOM 1301 C CA . ALA A 1 173 ? 1.888 1.067 4.134 1.00 57.38 173 ALA A CA 1
ATOM 1302 C C . ALA A 1 173 ? 3.276 1.427 3.561 1.00 57.38 173 ALA A C 1
ATOM 1304 O O . ALA A 1 173 ? 3.687 2.592 3.620 1.00 57.38 173 ALA A O 1
ATOM 1305 N N . PRO A 1 174 ? 4.022 0.453 3.009 1.00 68.50 174 PRO A N 1
ATOM 1306 C CA . PRO A 1 174 ? 5.220 0.757 2.237 1.00 68.50 174 PRO A CA 1
ATOM 1307 C C . PRO A 1 174 ? 4.913 1.714 1.075 1.00 68.50 174 PRO A C 1
ATOM 1309 O O . PRO A 1 174 ? 3.823 1.676 0.507 1.00 68.50 174 PRO A O 1
ATOM 1312 N N . ALA A 1 175 ? 5.870 2.576 0.741 1.00 76.94 175 ALA A N 1
ATOM 1313 C CA . ALA A 1 175 ? 5.715 3.618 -0.272 1.00 76.94 175 ALA A CA 1
ATOM 1314 C C . ALA A 1 175 ? 5.978 3.075 -1.686 1.00 76.94 175 ALA A C 1
ATOM 1316 O O . ALA A 1 175 ? 6.955 3.458 -2.313 1.00 76.94 175 ALA A O 1
ATOM 1317 N N . PHE A 1 176 ? 5.138 2.146 -2.139 1.00 80.00 176 PHE A N 1
ATOM 1318 C CA . PHE A 1 176 ? 5.136 1.676 -3.526 1.00 80.00 176 PHE A CA 1
ATOM 1319 C C . PHE A 1 176 ? 4.389 2.656 -4.441 1.00 80.00 176 PHE A C 1
ATOM 1321 O O . PHE A 1 176 ? 3.496 3.375 -3.983 1.00 80.00 176 PHE A O 1
ATOM 1328 N N . ASP A 1 177 ? 4.697 2.632 -5.736 1.00 82.38 177 ASP A N 1
ATOM 1329 C CA . ASP A 1 177 ? 4.145 3.583 -6.710 1.00 82.38 177 ASP A CA 1
ATOM 1330 C C . ASP A 1 177 ? 2.697 3.264 -7.097 1.00 82.38 177 ASP A C 1
ATOM 1332 O O . ASP A 1 177 ? 1.846 4.149 -7.213 1.00 82.38 177 ASP A O 1
ATOM 1336 N N . ILE A 1 178 ? 2.398 1.979 -7.289 1.00 81.19 178 ILE A N 1
ATOM 1337 C CA . ILE A 1 178 ? 1.089 1.510 -7.742 1.00 81.19 178 ILE A CA 1
ATOM 1338 C C . ILE A 1 178 ? 0.774 0.145 -7.146 1.00 81.19 178 ILE A C 1
ATOM 1340 O O . ILE A 1 178 ? 1.652 -0.687 -6.940 1.00 81.19 178 ILE A O 1
ATOM 1344 N N . GLY A 1 179 ? -0.495 -0.131 -6.892 1.00 83.25 179 GLY A N 1
ATOM 1345 C CA . GLY A 1 179 ? -0.928 -1.490 -6.631 1.00 83.25 179 GLY A CA 1
ATOM 1346 C C . GLY A 1 179 ? -2.346 -1.741 -7.086 1.00 83.25 179 GLY A C 1
ATOM 1347 O O . GLY A 1 179 ? -3.069 -0.833 -7.480 1.00 83.25 179 GLY A O 1
ATOM 1348 N N . TRP A 1 180 ? -2.736 -3.002 -7.083 1.00 82.12 180 TRP A N 1
ATOM 1349 C CA . TRP A 1 180 ? -4.077 -3.418 -7.461 1.00 82.12 180 TRP A CA 1
ATOM 1350 C C . TRP A 1 180 ? -4.408 -4.750 -6.808 1.00 82.12 180 TRP A C 1
ATOM 1352 O O . TRP A 1 180 ? -3.562 -5.435 -6.226 1.00 82.12 180 TRP A O 1
ATOM 1362 N N . THR A 1 181 ? -5.675 -5.121 -6.896 1.00 74.69 181 THR A N 1
ATOM 1363 C CA . THR A 1 181 ? -6.160 -6.418 -6.440 1.00 74.69 181 THR A CA 1
ATO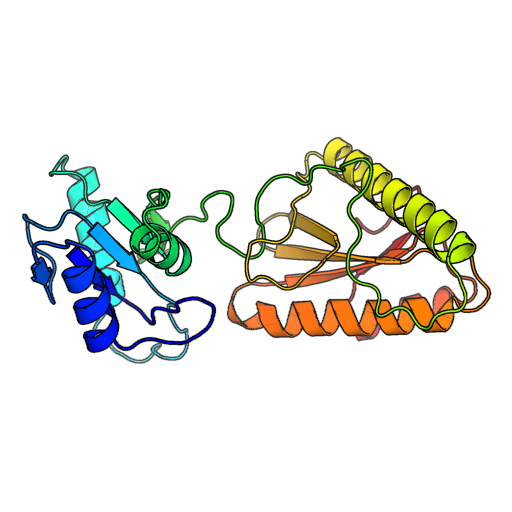M 1364 C C . THR A 1 181 ? -6.658 -7.203 -7.633 1.00 74.69 181 THR A C 1
ATOM 1366 O O . THR A 1 181 ? -7.538 -6.730 -8.350 1.00 74.69 181 THR A O 1
ATOM 1369 N N . LYS A 1 182 ? -6.140 -8.416 -7.815 1.00 72.94 182 LYS A N 1
ATOM 1370 C CA . LYS A 1 182 ? -6.694 -9.392 -8.753 1.00 72.94 182 LYS A CA 1
ATOM 1371 C C . LYS A 1 182 ? -7.056 -10.632 -7.951 1.00 72.94 182 LYS A C 1
ATOM 1373 O O . LYS A 1 182 ? -6.217 -11.185 -7.236 1.00 72.94 182 LYS A O 1
ATOM 1378 N N . GLU A 1 183 ? -8.331 -11.002 -8.012 1.00 71.94 183 GLU A N 1
ATOM 1379 C CA . GLU A 1 183 ? -8.930 -12.065 -7.200 1.00 71.94 183 GLU A CA 1
ATOM 1380 C C . GLU A 1 183 ? -8.730 -11.836 -5.688 1.00 71.94 183 GLU A C 1
ATOM 1382 O O . GLU A 1 183 ? -9.440 -11.044 -5.073 1.00 71.94 183 GLU A O 1
ATOM 1387 N N . LYS A 1 184 ? -7.763 -12.529 -5.075 1.00 68.06 184 LYS A N 1
ATOM 1388 C CA . LYS A 1 184 ? -7.420 -12.455 -3.643 1.00 68.06 184 LYS A CA 1
ATOM 1389 C C . LYS A 1 184 ? -5.936 -12.159 -3.404 1.00 68.06 184 LYS A C 1
ATOM 1391 O O . LYS A 1 184 ? -5.455 -12.307 -2.282 1.00 68.06 184 LYS A O 1
ATOM 1396 N N . THR A 1 185 ? -5.213 -11.772 -4.452 1.00 76.69 185 THR A N 1
ATOM 1397 C CA . THR A 1 185 ? -3.787 -11.447 -4.391 1.00 76.69 185 THR A CA 1
ATOM 1398 C C . THR A 1 185 ? -3.611 -9.940 -4.522 1.00 76.69 185 THR A C 1
ATOM 1400 O O . THR A 1 185 ? -4.194 -9.311 -5.409 1.00 76.69 185 THR A O 1
ATOM 1403 N N . LEU A 1 186 ? -2.811 -9.360 -3.628 1.00 81.25 186 LEU A N 1
ATOM 1404 C CA . LEU A 1 186 ? -2.422 -7.957 -3.718 1.00 81.25 186 LEU A CA 1
ATOM 1405 C C . LEU A 1 186 ? -1.190 -7.854 -4.606 1.00 81.25 186 LEU A C 1
ATOM 1407 O O . LEU A 1 186 ? -0.190 -8.515 -4.342 1.00 81.25 186 LEU A O 1
ATOM 1411 N N . TYR A 1 187 ? -1.252 -7.018 -5.627 1.00 89.06 187 TYR A N 1
ATOM 1412 C CA . TYR A 1 187 ? -0.112 -6.709 -6.474 1.00 89.06 187 TYR A CA 1
ATOM 1413 C C . TYR A 1 187 ? 0.454 -5.366 -6.035 1.00 89.06 187 TYR A C 1
ATOM 1415 O O . TYR A 1 187 ? -0.291 -4.395 -5.897 1.00 89.06 187 TYR A O 1
ATOM 1423 N N . VAL A 1 188 ? 1.756 -5.335 -5.766 1.00 86.31 188 VAL A N 1
ATOM 1424 C CA . VAL A 1 188 ? 2.472 -4.145 -5.296 1.00 86.31 188 VAL A CA 1
ATOM 1425 C C . VAL A 1 188 ? 3.599 -3.856 -6.275 1.00 86.31 188 VAL A C 1
ATOM 1427 O O . VAL A 1 188 ? 4.466 -4.706 -6.480 1.00 86.31 188 VAL A O 1
ATOM 1430 N N . GLY A 1 189 ? 3.541 -2.681 -6.890 1.00 90.56 189 GLY A N 1
ATOM 1431 C CA . GLY A 1 189 ? 4.351 -2.277 -8.026 1.00 90.56 189 GLY A CA 1
ATOM 1432 C C . GLY A 1 189 ? 5.311 -1.135 -7.713 1.00 90.56 189 GLY A C 1
ATOM 1433 O O . GLY A 1 189 ? 4.909 -0.130 -7.130 1.00 90.56 189 GLY A O 1
ATOM 1434 N N . GLU A 1 190 ? 6.554 -1.280 -8.162 1.00 92.31 190 GLU A N 1
ATOM 1435 C CA . GLU A 1 190 ? 7.559 -0.210 -8.222 1.00 92.31 190 GLU A CA 1
ATOM 1436 C C . GLU A 1 190 ? 7.867 0.111 -9.687 1.00 92.31 190 GLU A C 1
ATOM 1438 O O . GLU A 1 190 ? 8.115 -0.801 -10.479 1.00 92.31 190 GLU A O 1
ATOM 1443 N N . VAL A 1 191 ? 7.887 1.393 -10.047 1.00 91.44 191 VAL A N 1
ATOM 1444 C CA . VAL A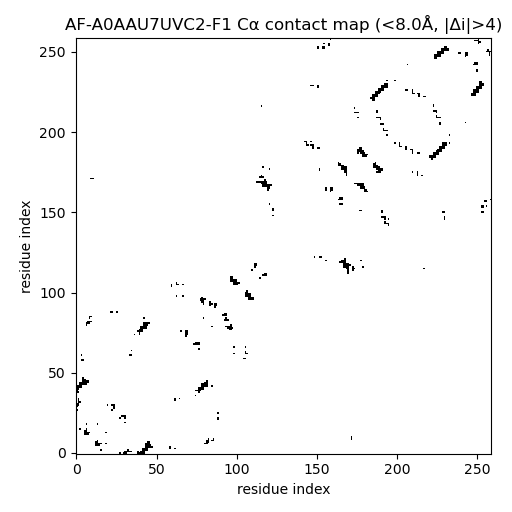 1 191 ? 8.115 1.892 -11.404 1.00 91.44 191 VAL A CA 1
ATOM 1445 C C . VAL A 1 191 ? 9.502 2.521 -11.516 1.00 91.44 191 VAL A C 1
ATOM 1447 O O . VAL A 1 191 ? 9.824 3.505 -10.849 1.00 91.44 191 VAL A O 1
ATOM 1450 N N . LYS A 1 192 ? 10.330 2.008 -12.430 1.00 90.44 192 LYS A N 1
ATOM 1451 C CA . LYS A 1 192 ? 11.669 2.544 -12.714 1.00 90.44 192 LYS A CA 1
ATOM 1452 C C . LYS A 1 192 ? 11.792 3.071 -14.138 1.00 90.44 192 LYS A C 1
ATOM 1454 O O . LYS A 1 192 ? 11.563 2.349 -15.110 1.00 90.44 192 LYS A O 1
ATOM 1459 N N . SER A 1 193 ? 12.232 4.323 -14.251 1.00 88.00 193 SER A N 1
ATOM 1460 C CA . SER A 1 193 ? 12.654 4.920 -15.516 1.00 88.00 193 SER A CA 1
ATOM 1461 C C . SER A 1 193 ? 14.062 4.452 -15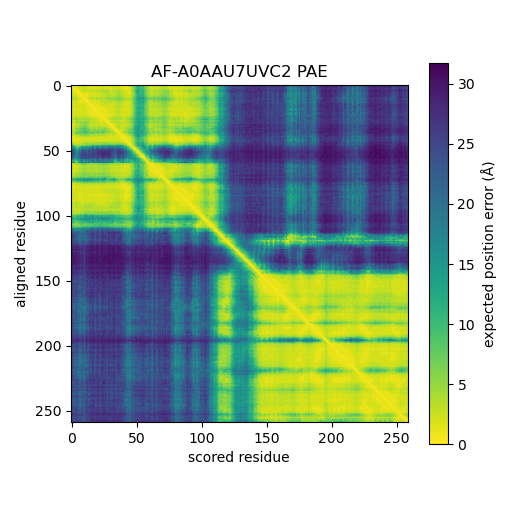.890 1.00 88.00 193 SER A C 1
ATOM 1463 O O . SER A 1 193 ? 14.954 4.321 -15.047 1.00 88.00 193 SER A O 1
ATOM 1465 N N . LEU A 1 194 ? 14.264 4.160 -17.177 1.00 86.94 194 LEU A N 1
ATOM 1466 C CA . LEU A 1 194 ? 15.516 3.602 -17.713 1.00 86.94 194 LEU A CA 1
ATOM 1467 C C . LEU A 1 194 ? 16.227 4.573 -18.670 1.00 86.94 194 LEU A C 1
ATOM 1469 O O . LEU A 1 194 ? 17.098 4.163 -19.446 1.00 86.94 194 LEU A O 1
ATOM 1473 N N . GLY A 1 195 ? 15.858 5.855 -18.631 1.00 69.19 195 GLY A N 1
ATOM 1474 C CA . GLY A 1 195 ? 16.372 6.936 -19.481 1.00 69.19 195 GLY A CA 1
ATOM 1475 C C . GLY A 1 195 ? 17.842 7.336 -19.277 1.00 69.19 195 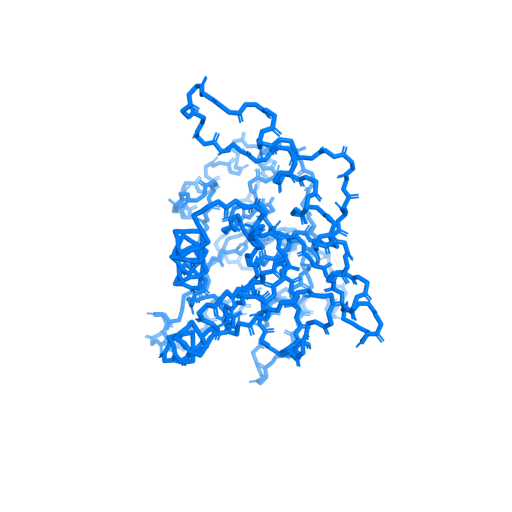GLY A C 1
ATOM 1476 O O . GLY A 1 195 ? 18.280 8.306 -19.882 1.00 69.19 195 GLY A O 1
ATOM 1477 N N . GLY A 1 196 ? 18.625 6.612 -18.468 1.00 67.88 196 GLY A N 1
ATOM 1478 C CA . GLY A 1 196 ? 20.016 6.960 -18.150 1.00 67.88 196 GLY A CA 1
ATOM 1479 C C . GLY A 1 196 ? 21.016 5.806 -18.282 1.00 67.88 196 GLY A C 1
ATOM 1480 O O . GLY A 1 196 ? 20.663 4.658 -18.548 1.00 67.88 196 GLY A O 1
ATOM 1481 N N . VAL A 1 197 ? 22.294 6.115 -18.040 1.00 61.81 197 VAL A N 1
ATOM 1482 C CA . VAL A 1 197 ? 23.442 5.187 -18.160 1.00 61.81 197 VAL A CA 1
ATOM 1483 C C . VAL A 1 197 ? 23.461 4.051 -17.125 1.00 61.81 197 VAL A C 1
ATOM 1485 O O . VAL A 1 197 ? 24.226 3.105 -17.278 1.00 61.81 197 VAL A O 1
ATOM 1488 N N . LYS A 1 198 ? 22.617 4.099 -16.087 1.00 82.25 198 LYS A N 1
ATOM 1489 C CA . LYS A 1 198 ? 22.668 3.179 -14.934 1.00 82.25 198 LYS A CA 1
ATOM 1490 C C . LYS A 1 198 ? 21.432 2.269 -14.823 1.00 82.25 198 LYS A C 1
ATOM 1492 O O . LYS A 1 198 ? 20.872 2.124 -13.739 1.00 82.25 198 LYS A O 1
ATOM 1497 N N . GLN A 1 199 ? 20.998 1.662 -15.935 1.00 89.12 199 GLN A N 1
ATOM 1498 C CA . GLN A 1 199 ? 19.804 0.791 -15.974 1.00 89.12 199 GLN A CA 1
ATOM 1499 C C . GLN A 1 199 ? 19.869 -0.342 -14.943 1.00 89.12 199 GLN A C 1
ATOM 1501 O O . GLN A 1 199 ? 18.949 -0.505 -14.148 1.00 89.12 199 GLN A O 1
ATOM 1506 N N . ASP A 1 200 ? 20.989 -1.062 -14.894 1.00 90.50 200 ASP A N 1
ATOM 1507 C CA . ASP A 1 200 ? 21.172 -2.181 -13.967 1.00 90.50 200 ASP A CA 1
ATOM 1508 C C . ASP A 1 200 ? 21.089 -1.739 -12.499 1.00 90.50 200 ASP A C 1
ATOM 1510 O O . ASP A 1 200 ? 20.533 -2.449 -11.663 1.00 90.50 200 ASP A O 1
ATOM 1514 N N . GLN A 1 201 ? 21.585 -0.541 -12.173 1.00 87.81 201 GLN A N 1
ATOM 1515 C CA . GLN A 1 201 ? 21.465 0.013 -10.824 1.00 87.81 201 GLN A CA 1
ATOM 1516 C C . GLN A 1 201 ? 20.002 0.304 -10.470 1.00 87.81 201 GLN A C 1
ATOM 1518 O O . GLN A 1 201 ? 19.568 -0.044 -9.374 1.00 87.81 201 GLN A O 1
ATOM 1523 N N . GLN A 1 202 ? 19.238 0.905 -11.387 1.00 89.19 202 GLN A N 1
ATOM 1524 C CA . GLN A 1 202 ? 17.818 1.197 -11.165 1.00 89.19 202 GLN A CA 1
ATOM 1525 C C . GLN A 1 202 ? 16.997 -0.079 -10.977 1.00 89.19 202 GLN A C 1
ATOM 1527 O O . GLN A 1 202 ? 16.155 -0.141 -10.083 1.00 89.19 202 GLN A O 1
ATOM 1532 N N . ILE A 1 203 ? 17.288 -1.122 -11.757 1.00 91.94 203 ILE A N 1
ATOM 1533 C CA . ILE A 1 203 ? 16.612 -2.417 -11.641 1.00 91.94 203 ILE A CA 1
ATOM 1534 C C . ILE A 1 203 ? 16.946 -3.085 -10.301 1.00 91.94 203 ILE A C 1
ATOM 1536 O O . ILE A 1 203 ? 16.036 -3.545 -9.617 1.00 91.94 203 ILE A O 1
ATOM 1540 N N . ARG A 1 204 ? 18.215 -3.078 -9.864 1.00 93.44 204 ARG A N 1
ATOM 1541 C CA . ARG A 1 204 ? 18.607 -3.599 -8.536 1.00 93.44 204 ARG A CA 1
ATOM 1542 C C . ARG A 1 204 ? 17.910 -2.859 -7.398 1.00 93.44 204 ARG A C 1
ATOM 1544 O O . ARG A 1 204 ? 17.430 -3.503 -6.469 1.00 93.44 204 ARG A O 1
ATOM 1551 N N . LEU A 1 205 ? 17.845 -1.529 -7.479 1.00 89.38 205 LEU A N 1
ATOM 1552 C CA . LEU A 1 205 ? 17.134 -0.709 -6.496 1.00 89.38 205 LEU A CA 1
ATOM 1553 C C . LEU A 1 205 ? 15.643 -1.059 -6.467 1.00 89.38 205 LEU A C 1
ATOM 1555 O O . LEU A 1 205 ? 15.109 -1.337 -5.396 1.00 89.38 205 LEU A O 1
ATOM 1559 N N . GLY A 1 206 ? 15.001 -1.133 -7.637 1.00 90.56 206 GLY A N 1
ATOM 1560 C CA . GLY A 1 206 ? 13.593 -1.507 -7.752 1.00 90.56 206 GLY A CA 1
ATOM 1561 C C . GLY A 1 206 ? 13.301 -2.902 -7.199 1.00 90.56 206 GLY A C 1
ATOM 1562 O O . GLY A 1 206 ? 12.356 -3.062 -6.433 1.00 90.56 206 GLY A O 1
ATOM 1563 N N . LEU A 1 207 ? 14.148 -3.894 -7.500 1.00 90.44 207 LEU A N 1
ATOM 1564 C CA . LEU A 1 207 ? 14.053 -5.240 -6.922 1.00 90.44 207 LEU A CA 1
ATOM 1565 C C . LEU A 1 207 ? 14.160 -5.208 -5.393 1.00 90.44 207 LEU A C 1
ATOM 1567 O O . LEU A 1 207 ? 13.338 -5.818 -4.713 1.00 90.44 207 LEU A O 1
ATOM 1571 N N . GLY A 1 208 ? 15.135 -4.479 -4.844 1.00 83.00 208 GLY A N 1
ATOM 1572 C CA . GLY A 1 208 ? 15.292 -4.334 -3.395 1.00 83.00 208 GLY A CA 1
ATOM 1573 C C . GLY A 1 208 ? 14.048 -3.742 -2.728 1.00 83.00 208 GLY A C 1
ATOM 1574 O O . GLY A 1 208 ? 13.586 -4.260 -1.713 1.00 83.00 208 GLY A O 1
ATOM 1575 N N . GLN A 1 209 ? 13.460 -2.710 -3.335 1.00 86.69 209 GLN A N 1
ATOM 1576 C CA . GLN A 1 209 ? 12.247 -2.061 -2.837 1.00 86.69 209 GLN A CA 1
ATOM 1577 C C . GLN A 1 209 ? 11.035 -2.997 -2.846 1.00 86.69 209 GLN A C 1
ATOM 1579 O O . GLN A 1 209 ? 10.407 -3.185 -1.806 1.00 86.69 209 GLN A O 1
ATOM 1584 N N . VAL A 1 210 ? 10.719 -3.645 -3.974 1.00 86.88 210 VAL A N 1
ATOM 1585 C CA . VAL A 1 210 ? 9.531 -4.521 -4.048 1.00 86.88 210 VAL A CA 1
ATOM 1586 C C . VAL A 1 210 ? 9.646 -5.739 -3.134 1.00 86.88 210 VAL A C 1
ATOM 1588 O O . VAL A 1 210 ? 8.634 -6.213 -2.606 1.00 86.88 210 VAL A O 1
ATOM 1591 N N . LEU A 1 211 ? 10.866 -6.234 -2.904 1.00 86.88 211 LEU A N 1
ATOM 1592 C CA . LEU A 1 211 ? 11.128 -7.305 -1.945 1.00 86.88 211 LEU A CA 1
ATOM 1593 C C . LEU A 1 211 ? 10.930 -6.834 -0.499 1.00 86.88 211 LEU A C 1
ATOM 1595 O O . LEU A 1 211 ? 10.266 -7.542 0.260 1.00 86.88 211 LEU A O 1
ATOM 1599 N N . ASP A 1 212 ? 11.414 -5.642 -0.130 1.00 80.38 212 ASP A N 1
ATOM 1600 C CA . ASP A 1 212 ? 11.149 -5.039 1.189 1.00 80.38 212 ASP A CA 1
ATOM 1601 C C . ASP A 1 212 ? 9.644 -4.864 1.425 1.00 80.38 212 ASP A C 1
ATOM 1603 O O . ASP A 1 212 ? 9.104 -5.302 2.445 1.00 80.38 212 ASP A O 1
ATOM 1607 N N . TYR A 1 213 ? 8.934 -4.288 0.450 1.00 82.81 213 TYR A N 1
ATOM 1608 C CA . TYR A 1 213 ? 7.494 -4.062 0.550 1.00 82.81 213 TYR A CA 1
ATOM 1609 C C . TYR A 1 213 ? 6.751 -5.379 0.751 1.00 82.81 213 TYR A C 1
ATOM 1611 O O . TYR A 1 213 ? 5.913 -5.495 1.645 1.00 82.81 213 TYR A O 1
ATOM 1619 N N . THR A 1 214 ? 7.098 -6.396 -0.038 1.00 80.88 214 THR A N 1
ATOM 1620 C CA . THR A 1 214 ? 6.499 -7.729 0.065 1.00 80.88 214 THR A CA 1
ATOM 1621 C C . THR A 1 214 ? 6.777 -8.356 1.423 1.00 80.88 214 THR A C 1
ATOM 1623 O O . THR A 1 214 ? 5.851 -8.869 2.047 1.00 80.88 214 THR A O 1
ATOM 1626 N N . HIS A 1 215 ? 8.013 -8.276 1.921 1.00 80.12 215 HIS A N 1
ATOM 1627 C CA . HIS A 1 215 ? 8.380 -8.807 3.232 1.00 80.12 215 HIS A CA 1
ATOM 1628 C C . HIS A 1 215 ? 7.568 -8.153 4.358 1.00 80.12 215 HIS A C 1
ATOM 1630 O O . HIS A 1 215 ? 6.974 -8.847 5.184 1.00 80.12 215 HIS A O 1
ATOM 1636 N N . ARG A 1 216 ? 7.457 -6.821 4.344 1.00 75.75 216 ARG A N 1
ATOM 1637 C CA . ARG A 1 216 ? 6.697 -6.050 5.342 1.00 75.75 216 ARG A CA 1
ATOM 1638 C C . ARG A 1 216 ? 5.200 -6.347 5.319 1.00 75.75 216 ARG A C 1
ATOM 1640 O O . ARG A 1 216 ? 4.538 -6.213 6.345 1.00 75.75 216 ARG A O 1
ATOM 1647 N N . LEU A 1 217 ? 4.667 -6.743 4.166 1.00 72.25 217 LEU A N 1
ATOM 1648 C CA . LEU A 1 217 ? 3.245 -7.028 3.969 1.00 72.25 217 LEU A CA 1
ATOM 1649 C C . LEU A 1 217 ? 2.890 -8.520 4.064 1.00 72.25 217 LEU A C 1
ATOM 1651 O O . LEU A 1 217 ? 1.705 -8.853 4.157 1.00 72.25 217 LEU A O 1
ATOM 1655 N N . ALA A 1 218 ? 3.882 -9.415 4.078 1.00 71.81 218 ALA A N 1
ATOM 1656 C CA . ALA A 1 218 ? 3.693 -10.868 4.031 1.00 71.81 218 ALA A CA 1
ATOM 1657 C C . ALA A 1 218 ? 2.856 -11.419 5.196 1.00 71.81 218 ALA A C 1
ATOM 1659 O O . ALA A 1 218 ? 2.149 -12.412 5.040 1.00 71.81 218 ALA A O 1
ATOM 1660 N N . SER A 1 219 ? 2.901 -10.760 6.357 1.00 59.47 219 SER A N 1
ATOM 1661 C CA . SER A 1 219 ? 2.108 -11.121 7.540 1.00 59.47 219 SER A CA 1
ATOM 1662 C C . SER A 1 219 ? 0.624 -10.757 7.421 1.00 59.47 219 SER A C 1
ATOM 1664 O O . SER A 1 219 ? -0.192 -11.241 8.202 1.00 59.47 219 SER A O 1
ATOM 1666 N N . THR A 1 220 ? 0.273 -9.885 6.473 1.00 56.91 220 THR A N 1
ATOM 1667 C CA . THR A 1 220 ? -1.052 -9.257 6.376 1.00 56.91 220 THR A CA 1
ATOM 1668 C C . THR A 1 220 ? -1.847 -9.766 5.175 1.00 56.91 220 THR A C 1
ATOM 1670 O O . THR A 1 220 ? -3.072 -9.855 5.241 1.00 56.91 220 THR A O 1
ATOM 1673 N N . ALA A 1 221 ? -1.179 -10.108 4.072 1.00 66.00 221 ALA A N 1
ATOM 1674 C CA . ALA A 1 221 ? -1.836 -10.588 2.863 1.00 66.00 221 ALA A CA 1
ATOM 1675 C C . ALA A 1 221 ? -0.890 -11.398 1.971 1.00 66.00 221 ALA A C 1
ATOM 1677 O O . ALA A 1 221 ? 0.332 -11.299 2.061 1.00 66.00 221 ALA A O 1
ATOM 1678 N N . ARG A 1 222 ? -1.473 -12.150 1.030 1.00 75.50 222 ARG A N 1
ATOM 1679 C CA . ARG A 1 222 ? -0.719 -12.699 -0.098 1.00 75.50 222 ARG A CA 1
ATOM 1680 C C . ARG A 1 222 ? -0.376 -11.556 -1.053 1.00 75.50 222 ARG A C 1
ATOM 1682 O O . ARG A 1 222 ? -1.262 -11.033 -1.731 1.00 75.50 222 ARG A O 1
ATOM 1689 N N . VAL A 1 223 ? 0.902 -11.192 -1.094 1.00 83.38 223 VAL A N 1
ATOM 1690 C CA . VAL A 1 223 ? 1.425 -10.116 -1.942 1.00 83.38 223 VAL A CA 1
ATOM 1691 C C . VAL A 1 223 ? 2.245 -10.692 -3.091 1.00 83.38 223 VAL A C 1
ATOM 1693 O O . VAL A 1 223 ? 3.052 -11.601 -2.899 1.00 83.38 223 VAL A O 1
ATOM 1696 N N . LYS A 1 224 ? 2.028 -10.155 -4.289 1.00 92.19 224 LYS A N 1
ATOM 1697 C CA . LYS A 1 224 ? 2.810 -10.417 -5.490 1.00 92.19 224 LYS A CA 1
ATOM 1698 C C . LYS A 1 224 ? 3.599 -9.145 -5.840 1.00 92.19 224 LYS A C 1
ATOM 1700 O O . LYS A 1 224 ? 2.976 -8.150 -6.214 1.00 92.19 224 LYS A O 1
ATOM 1705 N N . PRO A 1 225 ? 4.937 -9.148 -5.700 1.00 95.25 225 PRO A N 1
ATOM 1706 C CA . PRO A 1 225 ? 5.756 -8.017 -6.117 1.00 95.25 225 PRO A CA 1
ATOM 1707 C C . PRO A 1 225 ? 5.773 -7.892 -7.638 1.00 95.25 225 PRO A C 1
ATOM 1709 O O . PRO A 1 225 ? 5.891 -8.899 -8.345 1.00 95.25 225 PRO A O 1
ATOM 1712 N N . VAL A 1 226 ? 5.708 -6.655 -8.121 1.00 97.12 226 VAL A N 1
ATOM 1713 C CA . VAL A 1 226 ? 5.815 -6.305 -9.537 1.00 97.12 226 VAL A CA 1
ATOM 1714 C C . VAL A 1 226 ? 6.876 -5.221 -9.701 1.00 97.12 226 VAL A C 1
ATOM 1716 O O . VAL A 1 226 ? 6.800 -4.172 -9.071 1.00 97.12 226 VAL A O 1
ATOM 1719 N N . LEU A 1 227 ? 7.866 -5.464 -10.552 1.00 96.88 227 LEU A N 1
ATOM 1720 C CA . LEU A 1 227 ? 8.795 -4.440 -11.007 1.00 96.88 227 LEU A CA 1
ATOM 1721 C C . LEU A 1 227 ? 8.379 -3.997 -12.410 1.00 96.88 227 LEU A C 1
ATOM 1723 O O . LEU A 1 227 ? 8.353 -4.806 -13.337 1.00 96.88 227 LEU A O 1
ATOM 1727 N N . ILE A 1 228 ? 8.059 -2.716 -12.550 1.00 96.75 228 ILE A N 1
ATOM 1728 C CA . ILE A 1 228 ? 7.592 -2.100 -13.787 1.00 96.75 228 ILE A CA 1
ATOM 1729 C C . ILE A 1 228 ? 8.698 -1.203 -14.325 1.00 96.75 228 ILE A C 1
ATOM 1731 O O . ILE A 1 228 ? 9.152 -0.274 -13.658 1.00 96.75 228 ILE A O 1
ATOM 1735 N N . LEU A 1 229 ? 9.132 -1.463 -15.549 1.00 95.06 229 LEU A N 1
ATOM 1736 C CA . LEU A 1 229 ? 10.141 -0.658 -16.222 1.00 95.06 229 LEU A CA 1
ATOM 1737 C C . LEU A 1 229 ? 9.479 0.224 -17.285 1.00 95.06 229 LEU A C 1
ATOM 1739 O O . LEU A 1 229 ? 8.561 -0.201 -17.978 1.00 95.06 229 LEU A O 1
ATOM 1743 N N . GLU A 1 230 ? 9.962 1.450 -17.459 1.00 92.88 230 GLU A N 1
ATOM 1744 C CA . GLU A 1 230 ? 9.490 2.361 -18.520 1.00 92.88 230 GLU A CA 1
ATOM 1745 C C . GLU A 1 230 ? 9.568 1.720 -19.920 1.00 92.88 230 GLU A C 1
ATOM 1747 O O . GLU A 1 230 ? 8.694 1.918 -20.761 1.00 92.88 230 GLU A O 1
ATOM 1752 N N . LYS A 1 231 ? 10.612 0.918 -20.155 1.00 92.00 231 LYS A N 1
ATOM 1753 C CA . LYS A 1 231 ? 10.886 0.211 -21.410 1.00 92.00 231 LYS A CA 1
ATOM 1754 C C . LYS A 1 231 ? 11.632 -1.091 -21.147 1.00 92.00 231 LYS A C 1
ATOM 1756 O O . LYS A 1 231 ? 12.167 -1.297 -20.056 1.00 92.00 231 LYS A O 1
ATOM 1761 N N . ARG A 1 232 ? 11.728 -1.948 -22.166 1.00 93.62 232 ARG A N 1
ATOM 1762 C CA . ARG A 1 232 ? 12.509 -3.189 -22.088 1.00 93.62 232 ARG A CA 1
ATOM 1763 C C . ARG A 1 232 ? 13.985 -2.882 -21.751 1.00 93.62 232 ARG A C 1
ATOM 1765 O O . ARG A 1 232 ? 14.604 -2.073 -22.450 1.00 93.62 232 ARG A O 1
ATOM 1772 N N . PRO A 1 233 ? 14.566 -3.490 -20.700 1.00 91.94 233 PRO A N 1
ATOM 1773 C CA . PRO A 1 233 ? 15.970 -3.295 -20.344 1.00 91.94 233 PRO A CA 1
ATOM 1774 C C . PRO A 1 233 ? 16.898 -3.997 -21.341 1.00 91.94 233 PRO A C 1
ATOM 1776 O O . PRO A 1 233 ? 16.513 -4.986 -21.964 1.00 91.94 233 PRO A O 1
ATOM 1779 N N . LYS A 1 234 ? 18.145 -3.521 -21.457 1.00 90.44 234 LYS A N 1
ATOM 1780 C CA . LYS A 1 234 ? 19.143 -4.103 -22.377 1.00 90.44 234 LYS A CA 1
ATOM 1781 C C . LYS A 1 234 ? 19.423 -5.583 -22.087 1.00 90.44 234 LYS A C 1
ATOM 1783 O O . LYS A 1 234 ? 19.380 -6.402 -22.994 1.00 90.44 234 LYS A O 1
ATOM 1788 N N . ASN A 1 235 ? 19.642 -5.923 -20.818 1.00 90.50 235 ASN A N 1
ATOM 1789 C CA . ASN A 1 235 ? 19.948 -7.286 -20.370 1.00 90.50 235 ASN A CA 1
ATOM 1790 C C . ASN A 1 235 ? 18.678 -8.024 -19.919 1.00 90.50 235 ASN A C 1
ATOM 1792 O O . ASN A 1 235 ? 18.611 -8.514 -18.792 1.00 90.50 235 ASN A O 1
ATOM 1796 N N . TYR A 1 236 ? 17.640 -8.034 -20.761 1.00 93.00 236 TYR A N 1
ATOM 1797 C CA . TYR A 1 236 ? 16.320 -8.549 -20.381 1.00 93.00 236 TYR A CA 1
ATOM 1798 C C . TYR A 1 236 ? 16.369 -9.979 -19.840 1.00 93.00 236 TYR A C 1
ATOM 1800 O O . TYR A 1 236 ? 15.862 -10.201 -18.749 1.00 93.00 236 TYR A O 1
ATOM 1808 N N . ASP A 1 237 ? 17.038 -10.906 -20.524 1.00 95.50 237 ASP A N 1
ATOM 1809 C CA . ASP A 1 237 ? 17.024 -12.327 -20.145 1.00 95.50 237 ASP A CA 1
ATOM 1810 C C . ASP A 1 237 ? 17.624 -12.565 -18.748 1.00 95.50 237 ASP A C 1
ATOM 1812 O O . ASP A 1 237 ? 17.109 -13.355 -17.955 1.00 95.50 237 ASP A O 1
ATOM 1816 N N . HIS A 1 238 ? 18.680 -11.819 -18.401 1.00 95.50 238 HIS A N 1
ATOM 1817 C CA . HIS A 1 238 ? 19.263 -11.846 -17.060 1.00 95.50 238 HIS A CA 1
ATOM 1818 C C . HIS A 1 238 ? 18.259 -11.364 -16.004 1.00 95.50 238 HIS A C 1
ATOM 1820 O O . HIS A 1 238 ? 18.046 -12.031 -14.987 1.00 95.50 238 HIS A O 1
ATOM 1826 N N . TRP A 1 239 ? 17.630 -10.213 -16.250 1.00 96.31 239 TRP A N 1
ATOM 1827 C CA . TRP A 1 239 ? 16.689 -9.601 -15.314 1.00 96.31 239 TRP A CA 1
ATOM 1828 C C . TRP A 1 239 ? 15.389 -10.392 -15.184 1.00 96.31 239 TRP A C 1
ATOM 1830 O O . TRP A 1 239 ? 14.867 -10.518 -14.078 1.00 96.31 239 TRP A O 1
ATOM 1840 N N . GLU A 1 240 ? 14.899 -10.971 -16.275 1.00 96.00 240 GLU A N 1
ATOM 1841 C CA . GLU A 1 240 ? 13.735 -11.849 -16.287 1.00 96.00 240 GLU A CA 1
ATOM 1842 C C . GLU A 1 240 ? 14.012 -13.121 -15.478 1.00 96.00 240 GLU A C 1
ATOM 1844 O O . GLU A 1 240 ? 13.227 -13.475 -14.595 1.00 96.00 240 GLU A O 1
ATOM 1849 N N . SER A 1 241 ? 15.157 -13.773 -15.711 1.00 96.56 241 SER A N 1
ATOM 1850 C CA . SER A 1 241 ? 15.565 -14.965 -14.962 1.00 96.56 241 SER A CA 1
ATOM 1851 C C . SER A 1 241 ? 15.674 -14.682 -13.460 1.00 96.56 241 SER A C 1
ATOM 1853 O O . SER A 1 241 ? 15.154 -15.448 -12.644 1.00 96.56 241 SER A O 1
ATOM 1855 N N . LEU A 1 242 ? 16.299 -13.563 -13.080 1.00 96.50 242 LEU A N 1
ATOM 1856 C CA . LEU A 1 242 ? 16.434 -13.159 -11.680 1.00 96.50 242 LEU A CA 1
ATOM 1857 C C . LEU A 1 242 ? 15.082 -12.801 -11.043 1.00 96.50 242 LEU A C 1
ATOM 1859 O O . LEU A 1 242 ? 14.778 -13.234 -9.931 1.00 96.50 242 LEU A O 1
ATOM 1863 N N . ALA A 1 243 ? 14.238 -12.032 -11.734 1.00 95.38 243 ALA A N 1
ATOM 1864 C CA . ALA A 1 243 ? 12.906 -11.694 -11.239 1.00 95.38 243 ALA A CA 1
ATOM 1865 C C . ALA A 1 243 ? 12.069 -12.962 -11.018 1.00 95.38 243 ALA A C 1
ATOM 1867 O O . ALA A 1 243 ? 11.441 -13.124 -9.968 1.00 95.38 243 ALA A O 1
ATOM 1868 N N . ARG A 1 244 ? 12.141 -13.915 -11.955 1.00 95.38 244 ARG A N 1
ATOM 1869 C CA . ARG A 1 244 ? 11.461 -15.209 -11.865 1.00 95.38 244 ARG A CA 1
ATOM 1870 C C . ARG A 1 244 ? 11.937 -16.027 -10.666 1.00 95.38 244 ARG A C 1
ATOM 1872 O O . ARG A 1 244 ? 11.089 -16.531 -9.927 1.00 95.38 244 ARG A O 1
ATOM 1879 N N . SER A 1 245 ? 13.248 -16.116 -10.413 1.00 96.69 245 SER A N 1
ATOM 1880 C CA . SER A 1 245 ? 13.776 -16.836 -9.240 1.00 96.69 245 SER A CA 1
ATOM 1881 C C . SER A 1 245 ? 13.323 -16.209 -7.918 1.00 96.69 245 SER A C 1
ATOM 1883 O O . SER A 1 245 ? 13.094 -16.915 -6.940 1.00 96.69 245 SER A O 1
ATOM 1885 N N . LEU A 1 246 ? 13.121 -14.889 -7.905 1.00 94.38 246 LEU A N 1
ATOM 1886 C CA . LEU A 1 246 ? 12.607 -14.125 -6.765 1.00 94.38 246 LEU A CA 1
ATOM 1887 C C . LEU A 1 246 ? 11.070 -14.079 -6.702 1.00 94.38 246 LEU A C 1
ATOM 1889 O O . LEU A 1 246 ? 10.504 -13.471 -5.794 1.00 94.38 246 LEU A O 1
ATOM 1893 N N . ARG A 1 247 ? 10.376 -14.725 -7.650 1.00 94.81 247 ARG A N 1
ATOM 1894 C CA . ARG A 1 247 ? 8.910 -14.705 -7.814 1.00 94.81 247 ARG A CA 1
ATOM 1895 C C . ARG A 1 247 ? 8.322 -13.298 -8.006 1.00 94.81 247 ARG A C 1
ATOM 1897 O O . ARG A 1 247 ? 7.125 -13.111 -7.755 1.00 94.81 247 ARG A O 1
ATOM 1904 N N . VAL A 1 248 ? 9.124 -12.357 -8.496 1.00 97.25 248 VAL A N 1
ATOM 1905 C CA . VAL A 1 248 ? 8.736 -10.998 -8.898 1.00 97.25 248 VAL A CA 1
ATOM 1906 C C . VAL A 1 248 ? 8.196 -11.033 -10.326 1.00 97.25 248 VAL A C 1
ATOM 1908 O O . VAL A 1 248 ? 8.775 -11.681 -11.195 1.00 97.25 248 VAL A O 1
ATOM 1911 N N . VAL A 1 249 ? 7.076 -10.353 -10.576 1.00 97.00 249 VAL A N 1
ATOM 1912 C CA . VAL A 1 249 ? 6.620 -10.093 -11.949 1.00 97.00 249 VAL A CA 1
ATOM 1913 C C . VAL A 1 249 ? 7.462 -8.954 -12.502 1.00 97.00 249 VAL A C 1
ATOM 1915 O O . VAL A 1 249 ? 7.428 -7.855 -11.958 1.00 97.00 249 VAL A O 1
ATOM 1918 N N . LEU A 1 250 ? 8.232 -9.212 -13.552 1.00 96.88 250 LEU A N 1
ATOM 1919 C CA . LEU A 1 250 ? 8.913 -8.164 -14.301 1.00 96.88 250 LEU A CA 1
ATOM 1920 C C . LEU A 1 250 ? 8.042 -7.793 -15.494 1.00 96.88 250 LEU A C 1
ATOM 1922 O O . LEU A 1 250 ? 7.658 -8.679 -16.246 1.00 96.88 250 LEU A O 1
ATOM 1926 N N . THR A 1 251 ? 7.755 -6.507 -15.669 1.00 96.50 251 THR A N 1
ATOM 1927 C CA . THR A 1 251 ? 7.047 -6.008 -16.849 1.00 96.50 251 THR A CA 1
ATOM 1928 C C . THR A 1 251 ? 7.621 -4.682 -17.328 1.00 96.50 251 THR A C 1
ATOM 1930 O O . THR A 1 251 ? 8.409 -4.040 -16.627 1.00 96.50 251 THR A O 1
ATOM 1933 N N . TYR A 1 252 ? 7.249 -4.263 -18.534 1.00 95.38 252 TYR A N 1
ATOM 1934 C CA . TYR A 1 252 ? 7.726 -3.021 -19.122 1.00 95.38 252 TYR A CA 1
ATOM 1935 C C . TYR A 1 252 ? 6.690 -2.345 -20.022 1.00 95.38 252 TYR A C 1
ATOM 1937 O O . TYR A 1 252 ? 5.855 -2.991 -20.655 1.00 95.38 252 TYR A O 1
ATOM 1945 N N . GLY A 1 253 ? 6.764 -1.017 -20.082 1.00 90.19 253 GLY A N 1
ATOM 1946 C CA . GLY A 1 253 ? 5.933 -0.214 -20.964 1.00 90.19 253 GLY A CA 1
ATOM 1947 C C . GLY A 1 253 ? 6.313 -0.354 -22.446 1.00 90.19 253 GLY A C 1
ATOM 1948 O O . GLY A 1 253 ? 7.431 -0.766 -22.779 1.00 90.19 253 GLY A O 1
ATOM 1949 N N . PRO A 1 254 ? 5.394 0.015 -23.357 1.00 89.00 254 PRO A N 1
ATOM 1950 C CA . PRO A 1 254 ? 4.039 0.508 -23.078 1.00 89.00 254 PRO A CA 1
ATOM 1951 C C . PRO A 1 254 ? 2.972 -0.597 -22.955 1.00 89.00 254 PRO A C 1
ATOM 1953 O O . PRO A 1 254 ? 1.833 -0.278 -22.639 1.00 89.00 254 PRO A O 1
ATOM 1956 N N . SER A 1 255 ? 3.303 -1.861 -23.239 1.00 85.75 255 SER A N 1
ATOM 1957 C CA . SER A 1 255 ? 2.316 -2.944 -23.392 1.00 85.75 255 SER A CA 1
ATOM 1958 C C . SER A 1 255 ? 2.083 -3.798 -22.145 1.00 85.75 255 SER A C 1
ATOM 1960 O O . SER A 1 255 ? 1.125 -4.561 -22.129 1.00 85.75 255 SER A O 1
ATOM 1962 N N . PHE A 1 256 ? 2.965 -3.717 -21.144 1.00 91.44 256 PHE A N 1
ATOM 1963 C CA . PHE A 1 256 ? 2.875 -4.431 -19.863 1.00 91.44 256 PHE A CA 1
ATOM 1964 C C . PHE A 1 256 ? 2.461 -5.919 -19.973 1.00 91.44 256 PHE A C 1
ATOM 1966 O O . PHE A 1 256 ? 1.455 -6.317 -19.390 1.00 91.44 256 PHE A O 1
ATOM 1973 N N . PRO A 1 257 ? 3.198 -6.756 -20.731 1.00 86.31 257 PRO A N 1
ATOM 1974 C CA . PRO A 1 257 ? 2.711 -8.075 -21.158 1.00 86.31 257 PRO A CA 1
ATOM 1975 C C . PRO A 1 257 ? 2.424 -9.074 -20.022 1.00 86.31 257 PRO A C 1
ATOM 1977 O O . PRO A 1 257 ? 1.719 -10.059 -20.229 1.00 86.31 257 PRO A O 1
ATOM 1980 N N . GLU A 1 258 ? 2.963 -8.843 -18.828 1.00 87.12 258 GLU A N 1
ATOM 1981 C CA . GLU A 1 258 ? 2.848 -9.723 -17.665 1.00 87.12 258 GLU A CA 1
ATOM 1982 C C . GLU A 1 258 ? 1.784 -9.275 -16.639 1.00 87.12 258 GLU A C 1
ATOM 1984 O O . GLU A 1 258 ? 1.654 -9.905 -15.580 1.00 87.12 258 GLU A O 1
ATOM 1989 N N . VAL A 1 259 ? 1.040 -8.197 -16.923 1.00 76.88 259 VAL A N 1
ATOM 1990 C CA . VAL A 1 259 ? 0.008 -7.598 -16.050 1.00 76.88 259 VAL A CA 1
ATOM 1991 C C . VAL A 1 259 ? -1.364 -7.656 -16.712 1.00 76.88 259 VAL A C 1
ATOM 1993 O O . VAL A 1 259 ? -2.282 -8.223 -16.064 1.00 76.88 259 VAL A O 1
#

Solvent-accessible surface area (backbone atoms only — not comparable to full-atom values): 14937 Å² total; per-residue (Å²): 50,35,73,38,64,51,34,35,50,97,84,43,80,46,54,74,68,56,51,44,52,56,40,46,78,69,71,47,92,52,75,43,92,66,89,55,97,84,41,47,36,39,39,38,27,58,77,63,82,86,64,79,82,56,96,68,60,62,64,48,50,54,54,39,52,48,50,51,36,57,72,71,69,46,80,72,59,41,31,28,40,28,67,28,48,47,26,47,74,70,76,36,88,52,72,70,56,51,73,44,78,53,96,92,39,64,40,78,45,78,50,92,46,52,62,67,37,41,34,74,57,74,92,62,93,80,77,86,73,89,69,86,76,71,94,80,54,71,71,63,47,52,56,44,50,50,47,34,53,52,40,53,49,49,48,44,52,54,35,44,77,71,75,34,65,46,21,25,48,11,95,90,40,61,92,47,71,38,28,36,68,57,99,84,38,37,37,41,27,33,73,40,51,57,94,57,98,54,45,70,59,46,51,53,50,42,53,54,49,30,50,50,45,36,60,76,40,52,89,80,44,59,62,41,30,27,42,36,27,44,44,81,58,93,64,42,71,64,53,50,54,52,26,53,77,70,64,32,45,64,36,29,40,90,76,38,86,77,116

Nearest PDB structures (foldseek):
  6xl1-assembly1_B  TM=5.892E-01  e=8.196E-02  Treponema succinifaciens DSM 2489
  6wxx-assembly2_C  TM=2.641E-01  e=2.042E-02  Treponema succinifaciens DSM 2489
  7cm9-assembly2_D  TM=5.450E-01  e=1.682E+00  Psychrobacter sp.
  5tow-assembly1_A-2  TM=4.986E-01  e=5.300E+00  Thermotoga maritima MSB8
  9hcj-assembly1_P0  TM=3.283E-01  e=1.170E+00  Dictyostelium discoideum

Foldseek 3Di:
DEEEEFADAPNHTDDRVRLQVLCVVLPDPDYDHDDDLPAQEYEYEDDAPVVVPDPDPRRQVRLVVQVVCVVVVRRHRFYFYNVQSNCVSVVHHTHGWDWDDDPNTIDTDDDQQPAQFHHFDDLDPDDDDDDPDPDPPPPVVVVFVVLQSVQLVLVCVLCVVVVWTKTAGHVVAQHADIWTDDPFEIETEHEGECPDPPNVVRLVVRVVRQVVNCVVCVSPGHYAYEYEYQAQDPPNVVSVVVCVVVNHHYAYDDNRVRD